Protein AF-A0A4Z1CSH9-F1 (afdb_monomer_lite)

Radius of gyration: 31.84 Å; chains: 1; bounding box: 85×78×60 Å

pLDDT: mean 75.73, std 23.56, range [31.75, 98.69]

Foldseek 3Di:
DDDDDDDDDPDPDDDDDDDDDDDDPPPPDDDPDDDDPDDDDPVVVVVVVVVVVPPDPPPPDDDPPDPPQDVVNVVVPPPPDPPPVCPPPDFPQDPLRAGADDDPPCLVPPDPVCVLLNLQLVLLVLLQLLVQCLVVLADDSCSNRPDSVVSVVVSVVVCVVPNPVCSVVSSVVSNVSSVVRVVVSVVSNVVNSVD

Secondary structure (DSSP, 8-state):
----------------------------PPPPP-PPP-PPPHHHHHHHHHHHTT--S----S---PPP--HHHHHHT--SPP-TT-PPSS--B-TTSPBPPPPPHHHHT--GGGHHHHHHHHHHHHHHHHHHHHHHT---HHHHS--SHHHHHHHHHHHHHH-STTHHHHHHHHHHHHHHHHHHHHHHHHHHHT-

Organism: NCBI:txid2560053

Sequence (195 aa):
MFDRNSALAGAATVILGTIIGGAGVLYYAGSPSRAEPSSLTQTERDSMLAATDGMSETQMAENQMEPPVSQADRNFLDFTTPDLAEAAPGQNLTRHGCVKPEEPTWATNAPPEDAQQVLLLKALYDNSRYENIVQTSSCPCEVEYPSWDEADASYQALVASRGLDEIPVMRDEVSRLVRRNLKASIDICKVWRGR

Structure (mmCIF, N/CA/C/O backbone):
data_AF-A0A4Z1CSH9-F1
#
_entry.id   AF-A0A4Z1CSH9-F1
#
loop_
_atom_site.group_PDB
_atom_site.id
_atom_site.type_symbol
_atom_site.label_atom_id
_atom_site.label_alt_id
_atom_site.label_comp_id
_atom_site.label_asym_id
_atom_site.label_entity_id
_atom_site.label_seq_id
_atom_site.pdbx_PDB_ins_code
_atom_site.Cartn_x
_atom_site.Cartn_y
_atom_site.Cartn_z
_atom_site.occupancy
_atom_site.B_iso_or_equiv
_atom_site.auth_seq_id
_atom_site.auth_comp_id
_atom_site.auth_asym_id
_atom_site.auth_atom_id
_atom_site.pdbx_PDB_model_num
ATOM 1 N N . MET A 1 1 ? -37.015 -27.584 -15.998 1.00 39.88 1 MET A N 1
ATOM 2 C CA . MET A 1 1 ? -36.332 -28.885 -16.141 1.00 39.88 1 MET A CA 1
ATOM 3 C C . MET A 1 1 ? -34.849 -28.604 -15.949 1.00 39.88 1 MET A C 1
ATOM 5 O O . MET A 1 1 ? -34.227 -28.095 -16.866 1.00 39.88 1 MET A O 1
ATOM 9 N N . PHE A 1 2 ? -34.341 -28.763 -14.725 1.00 36.06 2 PHE A N 1
ATOM 10 C CA . PHE A 1 2 ? -32.937 -28.519 -14.373 1.00 36.06 2 PHE A CA 1
ATOM 11 C C . PHE A 1 2 ? -32.374 -29.825 -13.797 1.00 36.06 2 PHE A C 1
ATOM 13 O O . PHE A 1 2 ? -32.830 -30.274 -12.750 1.00 36.06 2 PHE A O 1
ATOM 20 N N . ASP A 1 3 ? -31.433 -30.429 -14.519 1.00 36.66 3 ASP A N 1
ATOM 21 C CA . ASP A 1 3 ? -30.590 -31.570 -14.122 1.00 36.66 3 ASP A CA 1
ATOM 22 C C . ASP A 1 3 ? -29.146 -31.032 -14.248 1.00 36.66 3 ASP A C 1
ATOM 24 O O . ASP A 1 3 ? -28.812 -30.458 -15.283 1.00 36.66 3 ASP A O 1
ATOM 28 N N . ARG A 1 4 ? -28.419 -30.781 -13.151 1.00 41.97 4 ARG A N 1
ATOM 29 C CA . ARG A 1 4 ? -27.556 -31.668 -12.340 1.00 41.97 4 ARG A CA 1
ATOM 30 C C . ARG A 1 4 ? -26.206 -31.981 -13.008 1.00 41.97 4 ARG A C 1
ATOM 32 O O . ARG A 1 4 ? -26.152 -32.423 -14.147 1.00 41.97 4 ARG A O 1
ATOM 39 N N . ASN A 1 5 ? -25.149 -31.832 -12.199 1.00 43.00 5 ASN A N 1
ATOM 40 C CA . ASN A 1 5 ? -23.734 -32.175 -12.419 1.00 43.00 5 ASN A CA 1
ATOM 41 C C . ASN A 1 5 ? -22.937 -31.109 -13.195 1.00 43.00 5 ASN A C 1
ATOM 43 O O . ASN A 1 5 ? -23.074 -30.946 -14.397 1.00 43.00 5 ASN A O 1
ATOM 47 N N . SER A 1 6 ? -22.018 -30.372 -12.572 1.00 46.78 6 SER A N 1
ATOM 48 C CA . SER A 1 6 ? -20.768 -30.963 -12.088 1.00 46.78 6 SER A CA 1
ATOM 49 C C . SER A 1 6 ? -20.121 -30.096 -11.008 1.00 46.78 6 SER A C 1
ATOM 51 O O . SER A 1 6 ? -19.795 -28.934 -11.232 1.00 46.78 6 SER A O 1
ATOM 53 N N . ALA A 1 7 ? -19.925 -30.701 -9.840 1.00 42.72 7 ALA A N 1
ATOM 54 C CA . ALA A 1 7 ? -19.056 -30.206 -8.791 1.00 42.72 7 ALA A CA 1
ATOM 55 C C . ALA A 1 7 ? -17.601 -30.544 -9.150 1.00 42.72 7 ALA A C 1
ATOM 57 O O . ALA A 1 7 ? -17.277 -31.707 -9.377 1.00 42.72 7 ALA A O 1
ATOM 58 N N . LEU A 1 8 ? -16.724 -29.543 -9.149 1.00 41.88 8 LEU A N 1
ATOM 59 C CA . LEU A 1 8 ? -15.288 -29.742 -8.977 1.00 41.88 8 LEU A CA 1
ATOM 60 C C . LEU A 1 8 ? -14.851 -28.895 -7.787 1.00 41.88 8 LEU A C 1
ATOM 62 O O . LEU A 1 8 ? -14.485 -27.730 -7.904 1.00 41.88 8 LEU A O 1
ATOM 66 N N . ALA A 1 9 ? -14.957 -29.515 -6.615 1.00 37.69 9 ALA A N 1
ATOM 67 C CA . ALA A 1 9 ? -14.307 -29.071 -5.399 1.00 37.69 9 ALA A CA 1
ATOM 68 C C . ALA A 1 9 ? -12.799 -29.325 -5.550 1.00 37.69 9 ALA A C 1
ATOM 70 O O . ALA A 1 9 ? -12.328 -30.452 -5.404 1.00 37.69 9 ALA A O 1
ATOM 71 N N . GLY A 1 10 ? -12.043 -28.281 -5.885 1.00 35.16 10 GLY A N 1
ATOM 72 C CA . GLY A 1 10 ? -10.589 -28.286 -5.778 1.00 35.16 10 GLY A CA 1
ATOM 73 C C . GLY A 1 10 ? -10.192 -28.155 -4.312 1.00 35.16 10 GLY A C 1
ATOM 74 O O . GLY A 1 10 ? -10.072 -27.048 -3.797 1.00 35.16 10 GLY A O 1
ATOM 75 N N . ALA A 1 11 ? -10.033 -29.282 -3.621 1.00 38.03 11 ALA A N 1
ATOM 76 C CA . ALA A 1 11 ? -9.479 -29.318 -2.275 1.00 38.03 11 ALA A CA 1
ATOM 77 C C . ALA A 1 11 ? -7.971 -29.010 -2.337 1.00 38.03 11 ALA A C 1
ATOM 79 O O . ALA A 1 11 ? -7.165 -29.869 -2.688 1.00 38.03 11 ALA A O 1
ATOM 80 N N . ALA A 1 12 ? -7.586 -27.774 -2.019 1.00 37.28 12 ALA A N 1
ATOM 81 C CA . ALA A 1 12 ? -6.195 -27.413 -1.772 1.00 37.28 12 ALA A CA 1
ATOM 82 C C . ALA A 1 12 ? -5.832 -27.803 -0.331 1.00 37.28 12 ALA A C 1
ATOM 84 O O . ALA A 1 12 ? -6.077 -27.062 0.620 1.00 37.28 12 ALA A O 1
ATOM 85 N N . THR A 1 13 ? -5.285 -29.003 -0.157 1.00 41.38 13 THR A N 1
ATOM 86 C CA . THR A 1 13 ? -4.803 -29.493 1.137 1.00 41.38 13 THR A CA 1
ATOM 87 C C . THR A 1 13 ? -3.468 -28.824 1.470 1.00 41.38 13 THR A C 1
ATOM 89 O O . THR A 1 13 ? -2.429 -29.191 0.924 1.00 41.38 13 THR A O 1
ATOM 92 N N . VAL A 1 14 ? -3.477 -27.838 2.369 1.00 42.69 14 VAL A N 1
ATOM 93 C CA . VAL A 1 14 ? -2.251 -27.272 2.952 1.00 42.69 14 VAL A CA 1
ATOM 94 C C . VAL A 1 14 ? -1.826 -28.158 4.122 1.00 42.69 14 VAL A C 1
ATOM 96 O O . VAL A 1 14 ? -2.490 -28.207 5.155 1.00 42.69 14 VAL A O 1
ATOM 99 N N . ILE A 1 15 ? -0.724 -28.889 3.955 1.00 46.09 15 ILE A N 1
ATOM 100 C CA . ILE A 1 15 ? -0.125 -29.712 5.012 1.00 46.09 15 ILE A CA 1
ATOM 101 C C . ILE A 1 15 ? 0.655 -28.787 5.956 1.00 46.09 15 ILE A C 1
ATOM 103 O O . ILE A 1 15 ? 1.735 -28.304 5.619 1.00 46.09 15 ILE A O 1
ATOM 107 N N . LEU A 1 16 ? 0.109 -28.546 7.149 1.00 40.31 16 LEU A N 1
ATOM 108 C CA . LEU A 1 16 ? 0.822 -27.925 8.267 1.00 40.31 16 LEU A CA 1
ATOM 109 C C . LEU A 1 16 ? 1.745 -28.968 8.910 1.00 40.31 16 LEU A C 1
ATOM 111 O O . LEU A 1 16 ? 1.309 -29.822 9.679 1.00 40.31 16 LEU A O 1
ATOM 115 N N . GLY A 1 17 ? 3.031 -28.904 8.572 1.00 37.03 17 GLY A N 1
ATOM 116 C CA . GLY A 1 17 ? 4.075 -29.670 9.243 1.00 37.03 17 GLY A CA 1
ATOM 117 C C . GLY A 1 17 ? 4.404 -29.065 10.607 1.00 37.03 17 GLY A C 1
ATOM 118 O O . GLY A 1 17 ? 5.050 -28.025 10.695 1.00 37.03 17 GLY A O 1
ATOM 119 N N . THR A 1 18 ? 3.976 -29.732 11.674 1.00 40.56 18 THR A N 1
ATOM 120 C CA . THR A 1 18 ? 4.448 -29.502 13.043 1.00 40.56 18 THR A CA 1
ATOM 121 C C . THR A 1 18 ? 5.881 -30.003 13.204 1.00 40.56 18 THR A C 1
ATOM 123 O O . THR A 1 18 ? 6.130 -31.200 13.062 1.00 40.56 18 THR A O 1
ATOM 126 N N . ILE A 1 19 ? 6.802 -29.118 13.589 1.00 46.72 19 ILE A N 1
ATOM 127 C CA . ILE A 1 19 ? 8.064 -29.503 14.230 1.00 46.72 19 ILE A CA 1
ATOM 128 C C . ILE A 1 19 ? 8.058 -28.913 15.638 1.00 46.72 19 ILE A C 1
ATOM 130 O O . ILE A 1 19 ? 8.167 -27.705 15.835 1.00 46.72 19 ILE A O 1
ATOM 134 N N . ILE A 1 20 ? 7.889 -29.804 16.613 1.00 41.34 20 ILE A N 1
ATOM 135 C CA . ILE A 1 20 ? 8.157 -29.569 18.029 1.00 41.34 20 ILE A CA 1
ATOM 136 C C . ILE A 1 20 ? 9.627 -29.912 18.255 1.00 41.34 20 ILE A C 1
ATOM 138 O O . ILE A 1 20 ? 10.053 -31.018 17.926 1.00 41.34 20 ILE A O 1
ATOM 142 N N . GLY A 1 21 ? 10.383 -29.007 18.870 1.00 31.75 21 GLY A N 1
ATOM 143 C CA . GLY A 1 21 ? 11.667 -29.368 19.459 1.00 31.75 21 GLY A CA 1
ATOM 144 C C . GLY A 1 21 ? 12.575 -28.179 19.724 1.00 31.75 21 GLY A C 1
ATOM 145 O O . GLY A 1 21 ? 13.042 -27.538 18.791 1.00 31.75 21 GLY A O 1
ATOM 146 N N . GLY A 1 22 ? 12.883 -27.953 21.001 1.00 34.25 22 GLY A N 1
ATOM 147 C CA . GLY A 1 22 ? 14.094 -27.238 21.399 1.00 34.25 22 GLY A CA 1
ATOM 148 C C . GLY A 1 22 ? 13.861 -25.987 22.229 1.00 34.25 22 GLY A C 1
ATOM 149 O O . GLY A 1 22 ? 14.008 -24.872 21.742 1.00 34.25 22 GLY A O 1
ATOM 150 N N . ALA A 1 23 ? 13.563 -26.183 23.513 1.00 40.84 23 ALA A N 1
ATOM 151 C CA . ALA A 1 23 ? 13.731 -25.160 24.530 1.00 40.84 23 ALA A CA 1
ATOM 152 C C . ALA A 1 23 ? 15.211 -24.747 24.606 1.00 40.84 23 ALA A C 1
ATOM 154 O O . ALA A 1 23 ? 16.069 -25.542 24.984 1.00 40.84 23 ALA A O 1
ATOM 155 N N . GLY A 1 24 ? 15.495 -23.498 24.250 1.00 35.00 24 GLY A N 1
ATOM 156 C CA . GLY A 1 24 ? 16.778 -22.843 24.465 1.00 35.00 24 GLY A CA 1
ATOM 157 C C . GLY A 1 24 ? 16.533 -21.501 25.133 1.00 35.00 24 GLY A C 1
ATOM 158 O O . GLY A 1 24 ? 16.444 -20.478 24.462 1.00 35.00 24 GLY A O 1
ATOM 159 N N . VAL A 1 25 ? 16.373 -21.515 26.458 1.00 39.19 25 VAL A N 1
ATOM 160 C CA . VAL A 1 25 ? 16.374 -20.305 27.287 1.00 39.19 25 VAL A CA 1
ATOM 161 C C . VAL A 1 25 ? 17.794 -19.744 27.251 1.00 39.19 25 VAL A C 1
ATOM 163 O O . VAL A 1 25 ? 18.666 -20.173 28.004 1.00 39.19 25 VAL A O 1
ATOM 166 N N . LEU A 1 26 ? 18.050 -18.817 26.331 1.00 40.72 26 LEU A N 1
ATOM 167 C CA . LEU A 1 26 ? 19.258 -18.006 26.364 1.00 40.72 26 LEU A CA 1
ATOM 168 C C . LEU A 1 26 ? 19.083 -16.967 27.472 1.00 40.72 26 LEU A C 1
ATOM 170 O O . LEU A 1 26 ? 18.366 -15.978 27.323 1.00 40.72 26 LEU A O 1
ATOM 174 N N . TYR A 1 27 ? 19.728 -17.234 28.605 1.00 37.91 27 TYR A N 1
ATOM 175 C CA . TYR A 1 27 ? 19.990 -16.245 29.638 1.00 37.91 27 TYR A CA 1
ATOM 176 C C . TYR A 1 27 ? 20.711 -15.052 28.998 1.00 37.91 27 TYR A C 1
ATOM 178 O O . TYR A 1 27 ? 21.860 -15.168 28.571 1.00 37.91 27 TYR A O 1
ATOM 186 N N . TYR A 1 28 ? 20.038 -13.903 28.932 1.00 38.19 28 TYR A N 1
ATOM 187 C CA . TYR A 1 28 ? 20.688 -12.624 28.670 1.00 38.19 28 TYR A CA 1
ATOM 188 C C . TYR A 1 28 ? 21.638 -12.332 29.837 1.00 38.19 28 TYR A C 1
ATOM 190 O O . TYR A 1 28 ? 21.214 -11.947 30.927 1.00 38.19 28 TYR A O 1
ATOM 198 N N . ALA A 1 29 ? 22.932 -12.557 29.614 1.00 42.25 29 ALA A N 1
ATOM 199 C CA . ALA A 1 29 ? 23.984 -12.034 30.467 1.00 42.25 29 ALA A CA 1
ATOM 200 C C . ALA A 1 29 ? 23.948 -10.499 30.403 1.00 42.25 29 ALA A C 1
ATOM 202 O O . ALA A 1 29 ? 23.849 -9.914 29.322 1.00 42.25 29 ALA A O 1
ATOM 203 N N . GLY A 1 30 ? 23.971 -9.870 31.579 1.00 33.88 30 GLY A N 1
ATOM 204 C CA . GLY A 1 30 ? 23.856 -8.429 31.759 1.00 33.88 30 GLY A CA 1
ATOM 205 C C . GLY A 1 30 ? 24.866 -7.634 30.935 1.00 33.88 30 GLY A C 1
ATOM 206 O O . GLY A 1 30 ? 26.042 -7.978 30.834 1.00 33.88 30 GLY A O 1
ATOM 207 N N . SER A 1 31 ? 24.377 -6.540 30.361 1.00 43.78 31 SER A N 1
ATOM 208 C CA . SER A 1 31 ? 25.176 -5.495 29.731 1.00 43.78 31 SER A CA 1
ATOM 209 C C . SER A 1 31 ? 26.202 -4.920 30.718 1.00 43.78 31 SER A C 1
ATOM 211 O O . SER A 1 31 ? 25.809 -4.571 31.837 1.00 43.78 31 SER A O 1
ATOM 213 N N . PRO A 1 32 ? 27.478 -4.748 30.331 1.00 41.12 32 PRO A N 1
ATOM 214 C CA . PRO A 1 32 ? 28.438 -4.028 31.152 1.00 41.12 32 PRO A CA 1
ATOM 215 C C . PRO A 1 32 ? 28.005 -2.564 31.281 1.00 41.12 32 PRO A C 1
ATOM 217 O O . PRO A 1 32 ? 27.743 -1.876 30.292 1.00 41.12 32 PRO A O 1
ATOM 220 N N . SER A 1 33 ? 27.904 -2.109 32.527 1.00 42.00 33 SER A N 1
ATOM 221 C CA . SER A 1 33 ? 27.669 -0.722 32.907 1.00 42.00 33 SER A CA 1
ATOM 222 C C . SER A 1 33 ? 28.653 0.202 32.193 1.00 42.00 33 SER A C 1
ATOM 224 O O . SER A 1 33 ? 29.868 0.020 32.265 1.00 42.00 33 SER A O 1
ATOM 226 N N . ARG A 1 34 ? 28.094 1.199 31.507 1.00 36.72 34 ARG A N 1
ATOM 227 C CA . ARG A 1 34 ? 28.796 2.333 30.912 1.00 36.72 34 ARG A CA 1
ATOM 228 C C . ARG A 1 34 ? 29.689 2.968 31.980 1.00 36.72 34 ARG A C 1
ATOM 230 O O . ARG A 1 34 ? 29.173 3.482 32.965 1.00 36.72 34 ARG A O 1
ATOM 237 N N . ALA A 1 35 ? 31.005 2.895 31.794 1.00 38.94 35 ALA A N 1
ATOM 238 C CA . ALA A 1 35 ? 31.946 3.653 32.605 1.00 38.94 35 ALA A CA 1
ATOM 239 C C . ALA A 1 35 ? 31.608 5.145 32.473 1.00 38.94 35 ALA A C 1
ATOM 241 O O . ALA A 1 35 ? 31.532 5.671 31.358 1.00 38.94 35 ALA A O 1
ATOM 242 N N . GLU A 1 36 ? 31.342 5.796 33.603 1.00 38.03 36 GLU A N 1
ATOM 243 C CA . GLU A 1 36 ? 31.208 7.246 33.673 1.00 38.03 36 GLU A CA 1
ATOM 244 C C . GLU A 1 36 ? 32.528 7.891 33.226 1.00 38.03 36 GLU A C 1
ATOM 246 O O . GLU A 1 36 ? 33.602 7.423 33.619 1.00 38.03 36 GLU A O 1
ATOM 251 N N . PRO A 1 37 ? 32.494 8.942 32.391 1.00 45.78 37 PRO A N 1
ATOM 252 C CA . PRO A 1 37 ? 33.696 9.693 32.080 1.00 45.78 37 PRO A CA 1
ATOM 253 C C . PRO A 1 37 ? 34.185 10.386 33.354 1.00 45.78 37 PRO A C 1
ATOM 255 O O . PRO A 1 37 ? 33.446 11.143 33.983 1.00 45.78 37 PRO A O 1
ATOM 258 N N . SER A 1 38 ? 35.435 10.109 33.727 1.00 54.72 38 SER A N 1
ATOM 259 C CA . SER A 1 38 ? 36.137 10.737 34.842 1.00 54.72 38 SER A CA 1
ATOM 260 C C . SER A 1 38 ? 35.943 12.254 34.813 1.00 54.72 38 SER A C 1
ATOM 262 O O . SER A 1 38 ? 36.292 12.916 33.836 1.00 54.72 38 SER A O 1
ATOM 264 N N . SER A 1 39 ? 35.380 12.813 35.883 1.00 61.16 39 SER A N 1
ATOM 265 C CA . SER A 1 39 ? 35.308 14.258 36.073 1.00 61.16 39 SER A CA 1
ATOM 266 C C . SER A 1 39 ? 36.723 14.843 36.110 1.00 61.16 39 SER A C 1
ATOM 268 O O . SER A 1 39 ? 37.545 14.372 36.898 1.00 61.16 39 S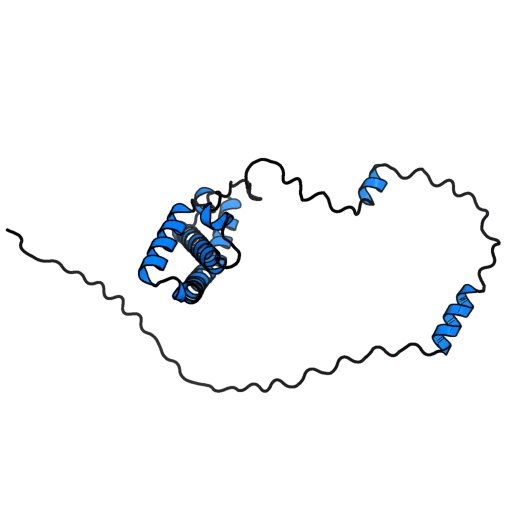ER A O 1
ATOM 270 N N . LEU A 1 40 ? 36.981 15.874 35.298 1.00 58.44 40 LEU A N 1
ATOM 271 C CA . LEU A 1 40 ? 38.212 16.672 35.335 1.00 58.44 40 LEU A CA 1
ATOM 272 C C . LEU A 1 40 ? 38.531 17.089 36.774 1.00 58.44 40 LEU A C 1
ATOM 274 O O . LEU A 1 40 ? 37.665 17.590 37.504 1.00 58.44 40 LEU A O 1
ATOM 278 N N . THR A 1 41 ? 39.781 16.883 37.173 1.00 65.00 41 THR A N 1
ATOM 279 C CA . THR A 1 41 ? 40.258 17.288 38.496 1.00 65.00 41 THR A CA 1
ATOM 280 C C . THR A 1 41 ? 40.280 18.816 38.593 1.00 65.00 41 THR A C 1
ATOM 282 O O . THR A 1 41 ? 40.433 19.514 37.590 1.00 65.00 41 THR A O 1
ATOM 285 N N . GLN A 1 42 ? 40.118 19.369 39.801 1.00 62.12 42 GLN A N 1
ATOM 286 C CA . GLN A 1 42 ? 40.152 20.824 40.018 1.00 62.12 42 GLN A CA 1
ATOM 287 C C . GLN A 1 42 ? 41.426 21.458 39.421 1.00 62.12 42 GLN A C 1
ATOM 289 O O . GLN A 1 42 ? 41.361 22.521 38.817 1.00 62.12 42 GLN A O 1
ATOM 294 N N . THR A 1 43 ? 42.544 20.735 39.469 1.00 66.12 43 THR A N 1
ATOM 295 C CA . THR A 1 43 ? 43.832 21.134 38.894 1.00 66.12 43 THR A CA 1
ATOM 296 C C . THR A 1 43 ? 43.808 21.290 37.367 1.00 66.12 43 THR A C 1
ATOM 298 O O . THR A 1 43 ? 44.454 22.190 36.832 1.00 66.12 43 THR A O 1
ATOM 301 N N . GLU A 1 44 ? 43.051 20.462 36.639 1.00 65.00 44 GLU A N 1
ATOM 302 C CA . GLU A 1 44 ? 42.891 20.618 35.184 1.00 65.00 44 GLU A CA 1
ATOM 303 C C . GLU A 1 44 ? 42.017 21.828 34.835 1.00 65.00 44 GLU A C 1
ATOM 305 O O . GLU A 1 44 ? 42.288 22.515 33.850 1.00 65.00 44 GLU A O 1
ATOM 310 N N . ARG A 1 45 ? 41.009 22.139 35.664 1.00 63.59 45 ARG A N 1
ATOM 311 C CA . ARG A 1 45 ? 40.215 23.370 35.506 1.00 63.59 45 ARG A CA 1
ATOM 312 C C . ARG A 1 45 ? 41.064 24.619 35.728 1.00 63.59 45 ARG A C 1
ATOM 314 O O . ARG A 1 45 ? 41.003 25.544 34.921 1.00 63.59 45 ARG A O 1
ATOM 321 N N . ASP A 1 46 ? 41.895 24.614 36.764 1.00 65.06 46 ASP A N 1
ATOM 322 C CA . ASP A 1 46 ? 42.743 25.759 37.103 1.00 65.06 46 ASP A CA 1
ATOM 323 C C . ASP A 1 46 ? 43.845 25.982 36.044 1.00 65.06 46 ASP A C 1
ATOM 325 O O . ASP A 1 46 ? 44.203 27.119 35.741 1.00 65.06 46 ASP A O 1
ATOM 329 N N . SER A 1 47 ? 44.311 24.911 35.390 1.00 64.75 47 SER A N 1
ATOM 330 C CA . SER A 1 47 ? 45.274 24.986 34.279 1.00 64.75 47 SER A CA 1
ATOM 331 C C . SER A 1 47 ? 44.684 25.625 33.015 1.00 64.75 47 SER A C 1
ATOM 333 O O . SER A 1 47 ? 45.374 26.370 32.321 1.00 64.75 47 SER A O 1
ATOM 335 N N . MET A 1 48 ? 43.406 25.370 32.712 1.00 59.88 48 MET A N 1
ATOM 336 C CA . MET A 1 48 ? 42.732 25.997 31.567 1.00 59.88 48 MET A CA 1
ATOM 337 C C . MET A 1 48 ? 42.451 27.485 31.801 1.00 59.88 48 MET A C 1
ATOM 339 O O . MET A 1 48 ? 42.575 28.276 30.870 1.00 59.88 48 MET A O 1
ATOM 343 N N . LEU A 1 49 ? 42.144 27.883 33.039 1.00 59.53 49 LEU A N 1
ATOM 344 C CA . LEU A 1 49 ? 41.965 29.294 33.401 1.00 59.53 49 LEU A CA 1
ATOM 345 C C . LEU A 1 49 ? 43.293 30.071 33.385 1.00 59.53 49 LEU A C 1
ATOM 347 O O . LEU A 1 49 ? 43.322 31.229 32.973 1.00 59.53 49 LEU A O 1
ATOM 351 N N . ALA A 1 50 ? 44.411 29.427 33.736 1.00 58.44 50 ALA A N 1
ATOM 352 C CA . ALA A 1 50 ? 45.741 30.030 33.620 1.00 58.44 50 ALA A CA 1
ATOM 353 C C . ALA A 1 50 ? 46.188 30.239 32.157 1.00 58.44 50 ALA A C 1
ATOM 355 O O . ALA A 1 50 ? 46.988 31.130 31.881 1.00 58.44 50 ALA A O 1
ATOM 356 N N . ALA A 1 51 ? 45.662 29.454 31.208 1.00 56.91 51 ALA A N 1
ATOM 357 C CA . ALA A 1 51 ? 45.971 29.611 29.786 1.00 56.91 51 ALA A CA 1
ATOM 358 C C . ALA A 1 51 ? 45.259 30.815 29.140 1.00 56.91 51 ALA A C 1
ATOM 360 O O . ALA A 1 51 ? 45.733 31.329 28.128 1.00 56.91 51 ALA A O 1
ATOM 361 N N . THR A 1 52 ? 44.154 31.293 29.721 1.00 56.41 52 THR A N 1
ATOM 362 C CA . THR A 1 52 ? 43.399 32.442 29.192 1.00 56.41 52 THR A CA 1
ATOM 363 C C . THR A 1 52 ? 43.879 33.794 29.719 1.00 56.41 52 THR A C 1
ATOM 365 O O . THR A 1 52 ? 43.588 34.812 29.102 1.00 56.41 52 THR A O 1
ATOM 368 N N . ASP A 1 53 ? 44.651 33.819 30.810 1.00 50.56 53 ASP A N 1
ATOM 369 C CA . ASP A 1 53 ? 45.077 35.060 31.485 1.00 50.56 53 ASP A CA 1
ATOM 370 C C . ASP A 1 53 ? 46.425 35.616 30.964 1.00 50.56 53 ASP A C 1
ATOM 372 O O . ASP A 1 53 ? 46.962 36.597 31.473 1.00 50.56 53 ASP A O 1
ATOM 376 N N . GLY A 1 54 ? 46.996 34.985 29.929 1.00 52.22 54 GLY A N 1
ATOM 377 C CA . GLY A 1 54 ? 48.269 35.374 29.305 1.00 52.22 54 GLY A CA 1
ATOM 378 C C . GLY A 1 54 ? 48.154 36.044 27.931 1.00 52.22 54 GLY A C 1
ATOM 379 O O . GLY A 1 54 ? 49.176 36.408 27.347 1.00 52.22 54 GLY A O 1
ATOM 380 N N . MET A 1 55 ? 46.946 36.211 27.385 1.00 48.38 55 MET A N 1
ATOM 381 C CA . MET A 1 55 ? 46.745 36.850 26.078 1.00 48.38 55 MET A CA 1
ATOM 382 C C . MET A 1 55 ? 46.550 38.360 26.254 1.00 48.38 55 MET A C 1
ATOM 384 O O . MET A 1 55 ? 45.438 38.873 26.230 1.00 48.38 55 MET A O 1
ATOM 388 N N . SER A 1 56 ? 47.661 39.067 26.465 1.00 46.50 56 SER A N 1
ATOM 389 C CA . SER A 1 56 ? 47.695 40.532 26.514 1.00 46.50 56 SER A CA 1
ATOM 390 C C . SER A 1 56 ? 47.303 41.156 25.161 1.00 46.50 56 SER A C 1
ATOM 392 O O . SER A 1 56 ? 47.722 40.687 24.101 1.00 46.50 56 SER A O 1
ATOM 394 N N . GLU A 1 57 ? 46.518 42.234 25.235 1.00 50.91 57 GLU A N 1
ATOM 395 C CA . GLU A 1 57 ? 45.804 43.013 24.201 1.00 50.91 57 GLU A CA 1
ATOM 396 C C . GLU A 1 57 ? 46.645 43.651 23.068 1.00 50.91 57 GLU A C 1
ATOM 398 O O . GLU A 1 57 ? 46.161 44.522 22.347 1.00 50.91 57 GLU A O 1
ATOM 403 N N . THR A 1 58 ? 47.895 43.244 22.843 1.00 48.38 58 THR A N 1
ATOM 404 C CA . THR A 1 58 ? 48.827 44.013 21.990 1.00 48.38 58 THR A CA 1
ATOM 405 C C . THR A 1 58 ? 49.090 43.432 20.596 1.00 48.38 58 THR A C 1
ATOM 407 O O . THR A 1 58 ? 50.085 43.780 19.965 1.00 48.38 58 THR A O 1
ATOM 410 N N . GLN A 1 59 ? 48.198 42.594 20.062 1.00 51.19 59 GLN A N 1
ATOM 411 C CA . GLN A 1 59 ? 48.205 42.215 18.636 1.00 51.19 59 GLN A CA 1
ATOM 412 C C . GLN A 1 59 ? 46.817 42.365 17.999 1.00 51.19 59 GLN A C 1
ATOM 414 O O . GLN A 1 59 ? 46.325 41.494 17.296 1.00 51.19 59 GLN A O 1
ATOM 419 N N . MET A 1 60 ? 46.179 43.508 18.241 1.00 49.22 60 MET A N 1
ATOM 420 C CA . MET A 1 60 ? 45.037 43.996 17.461 1.00 49.22 60 MET A CA 1
ATOM 421 C C . MET A 1 60 ? 45.510 45.161 16.584 1.00 49.22 60 MET A C 1
ATOM 423 O O . MET A 1 60 ? 45.088 46.297 16.769 1.00 49.22 60 MET A O 1
ATOM 427 N N . ALA A 1 61 ? 46.469 44.915 15.689 1.00 50.44 61 ALA A N 1
ATOM 428 C CA . ALA A 1 61 ? 46.921 45.924 14.731 1.00 50.44 61 ALA A CA 1
ATOM 429 C C . ALA A 1 61 ? 47.649 45.299 13.531 1.00 50.44 61 ALA A C 1
ATOM 431 O O . ALA A 1 61 ? 48.813 45.595 13.292 1.00 50.44 61 ALA A O 1
ATOM 432 N N . GLU A 1 62 ? 46.961 44.469 12.743 1.00 40.69 62 GLU A N 1
ATOM 433 C CA . GLU A 1 62 ? 47.367 44.259 11.350 1.00 40.69 62 GLU A CA 1
ATOM 434 C C . GLU A 1 62 ? 46.132 44.083 10.451 1.00 40.69 62 GLU A C 1
ATOM 436 O O . GLU A 1 62 ? 45.462 43.057 10.463 1.00 40.69 62 GLU A O 1
ATOM 441 N N . ASN A 1 63 ? 45.796 45.168 9.744 1.00 52.94 63 ASN A N 1
ATOM 442 C CA . ASN A 1 63 ? 44.957 45.275 8.544 1.00 52.94 63 ASN A CA 1
ATOM 443 C C . ASN A 1 63 ? 44.135 44.034 8.134 1.00 52.94 63 ASN A C 1
ATOM 445 O O . ASN A 1 63 ? 44.519 43.298 7.226 1.00 52.94 63 ASN A O 1
ATOM 449 N N . GLN A 1 64 ? 42.930 43.888 8.685 1.00 50.56 64 GLN A N 1
ATOM 450 C CA . GLN A 1 64 ? 41.885 43.064 8.077 1.00 50.56 64 GLN A CA 1
ATOM 451 C C . GLN A 1 64 ? 40.969 43.947 7.226 1.00 50.56 64 GLN A C 1
ATOM 453 O O . GLN A 1 64 ? 39.960 44.465 7.692 1.00 50.56 64 GLN A O 1
ATOM 458 N N . MET A 1 65 ? 41.323 44.116 5.953 1.00 47.66 65 MET A N 1
ATOM 459 C CA . MET A 1 65 ? 40.321 44.371 4.919 1.00 47.66 65 MET A CA 1
ATOM 460 C C . MET A 1 65 ? 39.965 43.000 4.342 1.00 47.66 65 MET A C 1
ATOM 462 O O . MET A 1 65 ? 40.532 42.579 3.335 1.00 47.66 65 MET A O 1
ATOM 466 N N . GLU A 1 66 ? 39.100 42.252 5.031 1.00 58.09 66 GLU A N 1
ATOM 467 C CA . GLU A 1 66 ? 38.530 41.042 4.438 1.00 58.09 66 GLU A CA 1
ATOM 468 C C . GLU A 1 66 ? 37.766 41.442 3.163 1.00 58.09 66 GLU A C 1
ATOM 470 O O . GLU A 1 66 ? 37.017 42.428 3.179 1.00 58.09 66 GLU A O 1
ATOM 475 N N . PRO A 1 67 ? 37.955 40.738 2.032 1.00 63.72 67 PRO A N 1
ATOM 476 C CA . PRO A 1 67 ? 37.129 40.977 0.859 1.00 63.72 67 PRO A CA 1
ATOM 477 C C . PRO A 1 67 ? 35.659 40.730 1.235 1.00 63.72 67 PRO A C 1
ATOM 479 O O . PRO A 1 67 ? 35.372 39.806 2.000 1.00 63.72 67 PRO A O 1
ATOM 482 N N . PRO A 1 68 ? 34.703 41.528 0.723 1.00 67.19 68 PRO A N 1
ATOM 483 C CA . PRO A 1 68 ? 33.298 41.304 1.026 1.00 67.19 68 PRO A CA 1
ATOM 484 C C . PRO A 1 68 ? 32.915 39.891 0.582 1.00 67.19 68 PRO A C 1
ATOM 486 O O . PRO A 1 68 ? 33.065 39.551 -0.592 1.00 67.19 68 PRO A O 1
ATOM 489 N N . VAL A 1 69 ? 32.421 39.087 1.527 1.00 68.88 69 VAL A N 1
ATOM 490 C CA . VAL A 1 69 ? 31.957 37.710 1.298 1.00 68.88 69 VAL A CA 1
ATOM 491 C C . VAL A 1 69 ? 31.089 37.672 0.039 1.00 68.88 69 VAL A C 1
ATOM 493 O O . VAL A 1 69 ? 30.128 38.448 -0.084 1.00 68.88 69 VAL A O 1
ATOM 496 N N . SER A 1 70 ? 31.439 36.814 -0.919 1.00 77.44 70 SER A N 1
ATOM 497 C CA . SER A 1 70 ? 30.722 36.745 -2.190 1.00 77.44 70 SER A CA 1
ATOM 498 C C . SER A 1 70 ? 29.292 36.245 -1.968 1.00 77.44 70 SER A C 1
ATOM 500 O O . SER A 1 70 ? 28.999 35.569 -0.982 1.00 77.44 70 SER A O 1
ATOM 502 N N . GLN A 1 71 ? 28.364 36.559 -2.873 1.00 75.00 71 GLN A N 1
ATOM 503 C CA . GLN A 1 71 ? 26.998 36.029 -2.768 1.00 75.00 71 GLN A CA 1
ATOM 504 C C . GLN A 1 71 ? 26.981 34.489 -2.795 1.00 75.00 71 GLN A C 1
ATOM 506 O O . GLN A 1 71 ? 26.147 33.874 -2.140 1.00 75.00 71 GLN A O 1
ATOM 511 N N . ALA A 1 72 ? 27.924 33.866 -3.508 1.00 73.06 72 ALA A N 1
ATOM 512 C CA . ALA A 1 72 ? 28.065 32.415 -3.548 1.00 73.06 72 ALA A CA 1
ATOM 513 C C . ALA A 1 72 ? 28.468 31.841 -2.180 1.00 73.06 72 ALA A C 1
ATOM 515 O O . ALA A 1 72 ? 27.883 30.854 -1.744 1.00 73.06 72 ALA A O 1
ATOM 516 N N . ASP A 1 73 ? 29.388 32.499 -1.472 1.00 77.81 73 ASP A N 1
ATOM 517 C CA . ASP A 1 73 ? 29.795 32.086 -0.124 1.00 77.81 73 ASP A CA 1
ATOM 518 C C . ASP A 1 73 ? 28.670 32.300 0.897 1.00 77.81 73 ASP A C 1
ATOM 520 O O . ASP A 1 73 ? 28.476 31.476 1.786 1.00 77.81 73 ASP A O 1
ATOM 524 N N . ARG A 1 74 ? 27.869 33.365 0.740 1.00 76.62 74 ARG A N 1
ATOM 525 C CA . ARG A 1 74 ? 26.666 33.587 1.564 1.00 76.62 74 ARG A CA 1
ATOM 526 C C . ARG A 1 74 ? 25.635 32.481 1.369 1.00 76.62 74 ARG A C 1
ATOM 528 O O . ARG A 1 74 ? 25.067 32.023 2.348 1.00 76.62 74 ARG A O 1
ATOM 535 N N . ASN A 1 75 ? 25.431 32.038 0.129 1.00 78.56 75 ASN A N 1
ATOM 536 C CA . ASN A 1 75 ? 24.519 30.938 -0.180 1.00 78.56 75 ASN A CA 1
ATOM 537 C C . ASN A 1 75 ? 25.069 29.579 0.297 1.00 78.56 75 ASN A C 1
ATOM 539 O O . ASN A 1 75 ? 24.297 28.711 0.677 1.00 78.56 75 ASN A O 1
ATOM 543 N N . PHE A 1 76 ? 26.391 29.374 0.287 1.00 77.25 76 PHE A N 1
ATOM 544 C CA . PHE A 1 76 ? 27.016 28.165 0.840 1.00 77.25 76 PHE A CA 1
ATOM 545 C C . PHE A 1 76 ? 26.897 28.094 2.372 1.00 77.25 76 PHE A C 1
ATOM 547 O O . PHE A 1 76 ? 26.757 27.010 2.932 1.00 77.25 76 PHE A O 1
ATOM 554 N N . LEU A 1 77 ? 26.933 29.249 3.042 1.00 83.00 77 LEU A N 1
ATOM 555 C CA . LEU A 1 77 ? 26.746 29.387 4.490 1.00 83.00 77 LEU A CA 1
ATOM 556 C C . LEU A 1 77 ? 25.274 29.544 4.900 1.00 83.00 77 LEU A C 1
ATOM 558 O O . LEU A 1 77 ? 24.985 29.831 6.065 1.00 83.00 77 LEU A O 1
ATOM 562 N N . ASP A 1 78 ? 24.344 29.351 3.966 1.00 76.94 78 ASP A N 1
ATOM 563 C CA . ASP A 1 78 ? 22.919 29.367 4.251 1.00 76.94 78 ASP A CA 1
ATOM 564 C C . ASP A 1 78 ? 22.482 28.010 4.820 1.00 76.94 78 ASP A C 1
ATOM 566 O O . ASP A 1 78 ? 22.110 27.078 4.109 1.00 76.94 78 ASP A O 1
ATOM 570 N N . PHE A 1 79 ? 22.583 27.895 6.145 1.00 79.12 79 PHE A N 1
ATOM 571 C CA . PHE A 1 79 ? 22.081 26.753 6.911 1.00 79.12 79 PHE A CA 1
ATOM 572 C C . PHE A 1 79 ? 20.581 26.854 7.204 1.00 79.12 79 PHE A C 1
ATOM 574 O O . PHE A 1 79 ? 20.068 26.057 7.996 1.00 79.12 79 PHE A O 1
ATOM 581 N N . THR A 1 80 ? 19.866 27.832 6.632 1.00 80.38 80 THR A N 1
ATOM 582 C CA . THR A 1 80 ? 18.411 27.825 6.744 1.00 80.38 80 THR A CA 1
ATOM 583 C C . THR A 1 80 ? 17.886 26.599 6.009 1.00 80.38 80 THR A C 1
ATOM 585 O O . THR A 1 80 ? 18.231 26.322 4.860 1.00 80.38 80 THR A O 1
ATOM 588 N N . THR A 1 81 ? 17.100 25.788 6.716 1.00 75.00 81 THR A N 1
ATOM 589 C CA . THR A 1 81 ? 16.399 24.678 6.081 1.00 75.00 81 THR A CA 1
ATOM 590 C C . THR A 1 81 ? 15.543 25.285 4.972 1.00 75.00 81 THR A C 1
ATOM 592 O O . THR A 1 81 ? 14.761 26.188 5.287 1.00 75.00 81 THR A O 1
ATOM 595 N N . PRO A 1 82 ? 15.673 24.838 3.707 1.00 69.56 82 PRO A N 1
ATOM 596 C CA . PRO A 1 82 ? 14.799 25.319 2.648 1.00 69.56 82 PRO A CA 1
ATOM 597 C C . PRO A 1 82 ? 13.353 25.146 3.101 1.00 69.56 82 PRO A C 1
ATOM 599 O O . PRO A 1 82 ? 13.040 24.166 3.784 1.00 69.56 82 PRO A O 1
ATOM 602 N N . ASP A 1 83 ? 12.493 26.103 2.762 1.00 64.38 83 ASP A N 1
ATOM 603 C CA . ASP A 1 83 ? 11.090 26.033 3.143 1.00 64.38 83 ASP A CA 1
ATOM 604 C C . ASP A 1 83 ? 10.438 24.813 2.477 1.00 64.38 83 ASP A C 1
ATOM 606 O O . ASP A 1 83 ? 10.053 24.828 1.310 1.00 64.38 83 ASP A O 1
ATOM 610 N N . LEU A 1 84 ? 10.356 23.715 3.232 1.00 61.69 84 LEU A N 1
ATOM 611 C CA . LEU A 1 84 ? 9.734 22.470 2.792 1.00 61.69 84 LEU A CA 1
ATOM 612 C C . LEU A 1 84 ? 8.209 22.616 2.669 1.00 61.69 84 LEU A C 1
ATOM 614 O O . LEU A 1 84 ? 7.562 21.692 2.175 1.00 61.69 84 LEU A O 1
ATOM 618 N N . ALA A 1 85 ? 7.628 23.728 3.144 1.00 59.78 85 ALA A N 1
ATOM 619 C CA . ALA A 1 85 ? 6.198 23.990 3.043 1.00 59.78 85 ALA A CA 1
ATOM 620 C C . ALA A 1 85 ? 5.775 24.391 1.622 1.00 59.78 85 ALA A C 1
ATOM 622 O O . ALA A 1 85 ? 4.630 24.136 1.245 1.00 59.78 85 ALA A O 1
ATOM 623 N N . GLU A 1 86 ? 6.683 24.926 0.799 1.00 56.59 86 GLU A N 1
ATOM 624 C CA . GLU A 1 86 ? 6.448 25.103 -0.637 1.00 56.59 86 GLU A CA 1
ATOM 625 C C . GLU A 1 86 ? 6.692 23.782 -1.381 1.00 56.59 86 GLU A C 1
ATOM 627 O O . GLU A 1 86 ? 7.605 23.623 -2.193 1.00 56.59 86 GLU A O 1
ATOM 632 N N . ALA A 1 87 ? 5.831 22.796 -1.124 1.00 57.41 87 ALA A N 1
ATOM 633 C CA . ALA A 1 87 ? 5.654 21.709 -2.074 1.00 57.41 87 ALA A CA 1
ATOM 634 C C . ALA A 1 87 ? 5.173 22.329 -3.395 1.00 57.41 87 ALA A C 1
ATOM 636 O O . ALA A 1 87 ? 4.103 22.939 -3.442 1.00 57.41 87 ALA A O 1
ATOM 637 N N . ALA A 1 88 ? 5.973 22.206 -4.459 1.00 54.97 88 ALA A N 1
ATOM 638 C CA . ALA A 1 88 ? 5.607 22.710 -5.776 1.00 54.97 88 ALA A CA 1
ATOM 639 C C . ALA A 1 88 ? 4.185 22.228 -6.137 1.00 54.97 88 ALA A C 1
ATOM 641 O O . ALA A 1 88 ? 3.919 21.022 -6.084 1.00 54.97 88 ALA A O 1
ATOM 642 N N . PRO A 1 89 ? 3.248 23.134 -6.470 1.00 50.06 89 PRO A N 1
ATOM 643 C CA . PRO A 1 89 ? 1.888 22.739 -6.784 1.00 50.06 89 PRO A CA 1
ATOM 644 C C . PRO A 1 89 ? 1.882 21.958 -8.098 1.00 50.06 89 PRO A C 1
ATOM 646 O O . PRO A 1 89 ? 2.202 22.498 -9.155 1.00 50.06 89 PRO A O 1
ATOM 649 N N . GLY A 1 90 ? 1.489 20.686 -8.034 1.00 56.97 90 GLY A N 1
ATOM 650 C CA . GLY A 1 90 ? 1.250 19.879 -9.225 1.00 56.97 90 GLY A CA 1
ATOM 651 C C . GLY A 1 90 ? 1.780 18.459 -9.115 1.00 56.97 90 GLY A C 1
ATOM 652 O O . GLY A 1 90 ? 2.943 18.210 -9.402 1.00 56.97 90 GLY A O 1
ATOM 653 N N . GLN A 1 91 ? 0.853 17.542 -8.819 1.00 59.22 91 GLN A N 1
ATOM 654 C CA . GLN A 1 91 ? 0.969 16.084 -8.924 1.00 59.22 91 GLN A CA 1
ATOM 655 C C . GLN A 1 91 ? 1.986 15.448 -7.960 1.00 59.22 91 GLN A C 1
ATOM 657 O O . GLN A 1 91 ? 3.135 15.862 -7.856 1.00 59.22 91 GLN A O 1
ATOM 662 N N . ASN A 1 92 ? 1.567 14.384 -7.265 1.00 74.00 92 ASN A N 1
ATOM 663 C CA . ASN A 1 92 ? 2.461 13.525 -6.482 1.00 74.00 92 ASN A CA 1
ATOM 664 C C . ASN A 1 92 ? 3.374 12.729 -7.433 1.00 74.00 92 ASN A C 1
ATOM 666 O O . ASN A 1 92 ? 3.211 11.521 -7.613 1.00 74.00 92 ASN A O 1
ATOM 670 N N . LEU A 1 93 ? 4.293 13.427 -8.098 1.00 83.62 93 LEU A N 1
ATOM 671 C CA . LEU A 1 93 ? 5.255 12.860 -9.025 1.00 83.62 93 LEU A CA 1
ATOM 672 C C . LEU A 1 93 ? 6.340 12.145 -8.238 1.00 83.62 93 LEU A C 1
ATOM 674 O O . LEU A 1 93 ? 6.956 12.675 -7.313 1.00 83.62 93 LEU A O 1
ATOM 678 N N . THR A 1 94 ? 6.578 10.903 -8.616 1.00 86.44 94 THR A N 1
ATOM 679 C CA . THR A 1 94 ? 7.620 10.090 -8.015 1.00 86.44 94 THR A CA 1
ATOM 680 C C . THR A 1 94 ? 8.958 10.477 -8.627 1.00 86.44 94 THR A C 1
ATOM 682 O O . THR A 1 94 ? 9.032 11.046 -9.718 1.00 86.44 94 THR A O 1
ATOM 685 N N . ARG A 1 95 ? 10.057 10.091 -7.970 1.00 83.19 95 ARG A N 1
ATOM 686 C CA . ARG A 1 95 ? 11.419 10.260 -8.507 1.00 83.19 95 ARG A CA 1
ATOM 687 C C . ARG A 1 95 ? 11.576 9.736 -9.946 1.00 83.19 95 ARG A C 1
ATOM 689 O O . ARG A 1 95 ? 12.473 10.173 -10.659 1.00 83.19 95 ARG A O 1
ATOM 696 N N . HIS A 1 96 ? 10.746 8.777 -10.349 1.00 84.25 96 HIS A N 1
ATOM 697 C CA . HIS A 1 96 ? 10.794 8.125 -11.655 1.00 84.25 96 HIS A CA 1
ATOM 698 C C . HIS A 1 96 ? 9.759 8.669 -12.653 1.00 84.25 96 HIS A C 1
ATOM 700 O O . HIS A 1 96 ? 9.579 8.074 -13.708 1.00 84.25 96 HIS A O 1
ATOM 706 N N . GLY A 1 97 ? 9.099 9.789 -12.341 1.00 87.19 97 GLY A N 1
ATOM 707 C CA . GLY A 1 97 ? 8.150 10.452 -13.239 1.00 87.19 97 GLY A CA 1
ATOM 708 C C . GLY A 1 97 ? 6.755 9.826 -13.274 1.00 87.19 97 GLY A C 1
ATOM 709 O O . GLY A 1 97 ? 5.934 10.245 -14.081 1.00 87.19 97 GLY A O 1
ATOM 710 N N . CYS A 1 98 ? 6.464 8.850 -12.408 1.00 91.06 98 CYS A N 1
ATOM 711 C CA . CYS A 1 98 ? 5.111 8.313 -12.281 1.00 91.06 98 CYS A CA 1
ATOM 712 C C . CYS A 1 98 ? 4.256 9.214 -11.392 1.00 91.06 98 CYS A C 1
ATOM 714 O O . CYS A 1 98 ? 4.740 9.742 -10.392 1.00 91.06 98 CYS A O 1
ATOM 716 N N . VAL A 1 99 ? 2.973 9.336 -11.715 1.00 91.38 99 VAL A N 1
ATOM 717 C CA . VAL A 1 99 ? 1.997 10.043 -10.882 1.00 91.38 99 VAL A CA 1
ATOM 718 C C . VAL A 1 99 ? 1.430 9.063 -9.858 1.00 91.38 99 VAL A C 1
ATOM 720 O O . VAL A 1 99 ? 0.877 8.033 -10.237 1.00 91.38 99 VAL A O 1
ATOM 723 N N . LYS A 1 100 ? 1.563 9.363 -8.562 1.00 92.19 100 LYS A N 1
ATOM 724 C CA . LYS A 1 100 ? 0.893 8.589 -7.510 1.00 92.19 100 LYS A CA 1
ATOM 725 C C . LYS A 1 100 ? -0.593 8.984 -7.470 1.00 92.19 100 LYS A C 1
ATOM 727 O O . LYS A 1 100 ? -0.875 10.180 -7.355 1.00 92.19 100 LYS A O 1
ATOM 732 N N . PRO A 1 101 ? -1.527 8.020 -7.513 1.00 94.38 101 PRO A N 1
ATOM 733 C CA . PRO A 1 101 ? -2.944 8.310 -7.369 1.00 94.38 101 PRO A CA 1
ATOM 734 C C . PRO A 1 101 ? -3.251 8.833 -5.967 1.00 94.38 101 PRO A C 1
ATOM 736 O O . PRO A 1 101 ? -2.607 8.450 -4.980 1.00 94.38 101 PRO A O 1
ATOM 739 N N . GLU A 1 102 ? -4.239 9.718 -5.893 1.00 93.81 102 GLU A N 1
ATOM 740 C CA . GLU A 1 102 ? -4.721 10.271 -4.631 1.00 93.81 102 GLU A CA 1
ATOM 741 C C . GLU A 1 102 ? -5.333 9.166 -3.770 1.00 93.81 102 GLU A C 1
ATOM 743 O O . GLU A 1 102 ? -6.048 8.298 -4.268 1.00 93.81 102 GLU A O 1
ATOM 748 N N . GLU A 1 103 ? -5.005 9.178 -2.477 1.00 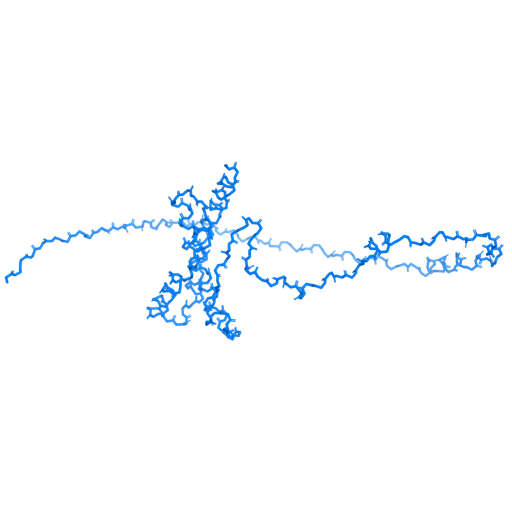94.31 103 GLU A N 1
ATOM 749 C CA . GLU A 1 103 ? -5.579 8.225 -1.526 1.00 94.31 103 GLU A CA 1
ATOM 750 C C . GLU A 1 103 ? -7.088 8.497 -1.371 1.00 94.31 103 GLU A C 1
ATOM 752 O O . GLU A 1 103 ? -7.527 9.637 -1.559 1.00 94.31 103 GLU A O 1
ATOM 757 N N . PRO A 1 104 ? -7.903 7.487 -1.015 1.00 96.62 104 PRO A N 1
ATOM 758 C CA . PRO A 1 104 ? -9.329 7.689 -0.808 1.00 96.62 104 PRO A CA 1
ATOM 759 C C . PRO A 1 104 ? -9.582 8.784 0.227 1.00 96.62 104 PRO A C 1
ATOM 761 O O . PRO A 1 104 ? -8.944 8.826 1.281 1.00 96.62 104 PRO A O 1
ATOM 764 N N . THR A 1 105 ? -10.555 9.652 -0.046 1.00 96.31 105 THR A N 1
ATOM 765 C CA . THR A 1 105 ? -10.827 10.836 0.786 1.00 96.31 105 THR A CA 1
ATOM 766 C C . THR A 1 105 ? -11.152 10.482 2.234 1.00 96.31 105 THR A C 1
ATOM 768 O O . THR A 1 105 ? -10.785 11.227 3.141 1.00 96.31 105 THR A O 1
ATOM 771 N N . TRP A 1 106 ? -11.798 9.338 2.475 1.00 95.94 106 TRP A N 1
ATOM 772 C CA . TRP A 1 106 ? -12.072 8.850 3.826 1.00 95.94 106 TRP A CA 1
ATOM 773 C C . TRP A 1 106 ? -10.786 8.507 4.586 1.00 95.94 106 TRP A C 1
ATOM 775 O O . TRP A 1 106 ? -10.709 8.761 5.781 1.00 95.94 106 TRP A O 1
ATOM 785 N N . ALA A 1 107 ? -9.767 7.981 3.901 1.00 97.00 107 ALA A N 1
ATOM 786 C CA . ALA A 1 107 ? -8.497 7.598 4.506 1.00 97.00 107 ALA A CA 1
ATOM 787 C C . ALA A 1 107 ? -7.597 8.815 4.745 1.00 97.00 107 ALA A C 1
ATOM 789 O O . ALA A 1 107 ? -6.893 8.874 5.750 1.00 97.00 107 ALA A O 1
ATOM 790 N N . THR A 1 108 ? -7.638 9.808 3.850 1.00 96.06 108 THR A N 1
ATOM 791 C CA . THR A 1 108 ? -6.917 11.079 4.024 1.00 96.06 108 THR A CA 1
ATOM 792 C C . THR A 1 108 ? -7.488 11.918 5.167 1.00 96.06 108 THR A C 1
ATOM 794 O O . THR A 1 108 ? -6.729 12.557 5.888 1.00 96.06 108 THR A O 1
ATOM 797 N N . ASN A 1 109 ? -8.810 11.896 5.350 1.00 96.62 109 ASN A N 1
ATOM 798 C CA . ASN A 1 109 ? -9.505 12.668 6.383 1.00 96.62 109 ASN A CA 1
ATOM 799 C C . ASN A 1 109 ? -9.817 11.850 7.647 1.00 96.62 109 ASN A C 1
ATOM 801 O O . ASN A 1 109 ? -10.565 12.320 8.505 1.00 96.62 109 ASN A O 1
ATOM 805 N N . ALA A 1 110 ? -9.289 10.627 7.749 1.00 96.31 110 ALA A N 1
ATOM 806 C CA . ALA A 1 110 ? -9.537 9.745 8.879 1.00 96.31 110 ALA A CA 1
ATOM 807 C C . ALA A 1 110 ? -9.002 10.371 10.179 1.00 96.31 110 ALA A C 1
ATOM 809 O O . ALA A 1 110 ? -7.865 10.862 10.202 1.00 96.31 110 ALA A O 1
ATOM 810 N N . PRO A 1 111 ? -9.782 10.348 11.270 1.00 96.88 111 PRO A N 1
ATOM 811 C CA . PRO A 1 111 ? -9.293 10.811 12.554 1.00 96.88 111 PRO A CA 1
ATOM 812 C C . PRO A 1 111 ? -8.270 9.808 13.134 1.00 96.88 111 PRO A C 1
ATOM 814 O O . PRO A 1 111 ? -8.203 8.657 12.692 1.00 96.88 111 PRO A O 1
ATOM 817 N N . PRO A 1 112 ? -7.435 10.208 14.111 1.00 96.69 112 PRO A N 1
ATOM 818 C CA . PRO A 1 112 ? -6.356 9.359 14.626 1.00 96.69 112 PRO A CA 1
ATOM 819 C C . PRO A 1 112 ? -6.803 7.992 15.169 1.00 96.69 112 PRO A C 1
ATOM 821 O O . PRO A 1 112 ? -6.047 7.023 15.087 1.00 96.69 112 PRO A O 1
ATOM 824 N N . GLU A 1 113 ? -8.017 7.892 15.708 1.00 95.56 113 GLU A N 1
ATOM 825 C CA . GLU A 1 113 ? -8.624 6.639 16.164 1.00 95.56 113 GLU A CA 1
ATOM 826 C C . GLU A 1 113 ? -8.812 5.611 15.040 1.00 95.56 113 GLU A C 1
ATOM 828 O O . GLU A 1 113 ? -8.738 4.410 15.300 1.00 95.56 113 GLU A O 1
ATOM 833 N N . ASP A 1 114 ? -8.946 6.069 13.792 1.00 96.44 114 ASP A N 1
ATOM 834 C CA . ASP A 1 114 ? -9.137 5.222 12.616 1.00 96.44 114 ASP A CA 1
ATOM 835 C C . ASP A 1 114 ? -7.812 4.841 11.925 1.00 96.44 114 ASP A C 1
ATOM 837 O O . ASP A 1 114 ? -7.772 4.334 10.798 1.00 96.44 114 ASP A O 1
ATOM 841 N N . ALA A 1 115 ? -6.678 5.049 12.603 1.00 96.81 115 ALA A N 1
ATOM 842 C CA . ALA A 1 115 ? -5.365 4.738 12.049 1.00 96.81 115 ALA A CA 1
ATOM 843 C C . ALA A 1 115 ? -5.223 3.259 11.646 1.00 96.81 115 ALA A C 1
ATOM 845 O O . ALA A 1 115 ? -4.532 2.950 10.676 1.00 96.81 115 ALA A O 1
ATOM 846 N N . GLN A 1 116 ? -5.868 2.326 12.356 1.00 97.00 116 GLN A N 1
ATOM 847 C CA . GLN A 1 116 ? -5.783 0.897 12.032 1.00 97.00 116 GLN A CA 1
ATOM 848 C C . GLN A 1 116 ? -6.487 0.551 10.716 1.00 97.00 116 GLN A C 1
ATOM 850 O O . GLN A 1 116 ? -5.966 -0.242 9.931 1.00 97.00 116 GLN A O 1
ATOM 855 N N . GLN A 1 117 ? -7.621 1.190 10.450 1.00 98.00 117 GLN A N 1
ATOM 856 C CA . GLN A 1 117 ? -8.416 1.081 9.234 1.00 98.00 117 GLN A CA 1
ATOM 857 C C . GLN A 1 117 ? -7.581 1.553 8.040 1.00 98.00 117 GLN A C 1
ATOM 859 O O . GLN A 1 117 ? -7.414 0.827 7.059 1.00 98.00 117 GLN A O 1
ATOM 864 N N . VAL A 1 118 ? -6.970 2.735 8.168 1.00 98.31 118 VAL A N 1
ATOM 865 C CA . VAL A 1 118 ? -6.103 3.308 7.130 1.00 98.31 118 VAL A CA 1
ATOM 866 C C . VAL A 1 118 ? -4.870 2.435 6.890 1.00 98.31 118 VAL A C 1
ATOM 868 O O . VAL A 1 118 ? -4.481 2.211 5.744 1.00 98.31 118 VAL A O 1
ATOM 871 N N . LEU A 1 119 ? -4.252 1.898 7.946 1.00 98.31 119 LEU A N 1
ATOM 872 C CA . LEU A 1 119 ? -3.103 0.999 7.808 1.00 98.31 119 LEU A CA 1
ATOM 873 C C . LEU A 1 119 ? -3.472 -0.323 7.124 1.00 98.31 119 LEU A C 1
ATOM 875 O O . LEU A 1 119 ? -2.676 -0.828 6.332 1.00 98.31 119 LEU A O 1
ATOM 879 N N . LEU A 1 120 ? -4.657 -0.875 7.393 1.00 98.62 120 LEU A N 1
ATOM 880 C CA . LEU A 1 120 ? -5.153 -2.061 6.694 1.00 98.62 120 LEU A CA 1
ATOM 881 C C . LEU A 1 120 ? -5.386 -1.771 5.204 1.00 98.62 120 LEU A C 1
ATOM 883 O O . LEU A 1 120 ? -4.910 -2.539 4.370 1.00 98.62 120 LEU A O 1
ATOM 887 N N . LEU A 1 121 ? -6.037 -0.652 4.863 1.00 98.69 121 LEU A N 1
ATOM 888 C CA . LEU A 1 121 ? -6.222 -0.222 3.471 1.00 98.69 121 LEU A CA 1
ATOM 889 C C . LEU A 1 121 ? -4.881 -0.118 2.730 1.00 98.69 121 LEU A C 1
ATOM 891 O O . LEU A 1 121 ? -4.721 -0.663 1.639 1.00 98.69 121 LEU A O 1
ATOM 895 N N . LYS A 1 122 ? -3.890 0.540 3.342 1.00 98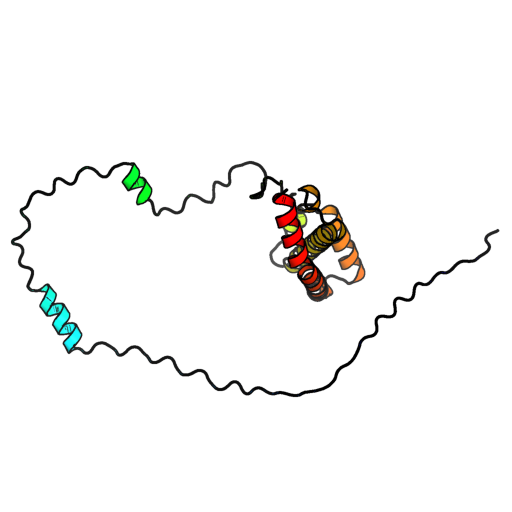.50 122 LYS A N 1
ATOM 896 C CA . LYS A 1 122 ? -2.545 0.696 2.764 1.00 98.50 122 LYS A CA 1
ATOM 897 C C . LYS A 1 122 ? -1.837 -0.643 2.582 1.00 98.50 122 LYS A C 1
ATOM 899 O O . LYS A 1 122 ? -1.203 -0.860 1.554 1.00 98.50 122 LYS A O 1
ATOM 904 N N . ALA A 1 123 ? -1.979 -1.559 3.539 1.00 98.56 123 ALA A N 1
ATOM 905 C CA . ALA A 1 123 ? -1.416 -2.899 3.420 1.00 98.56 123 ALA A CA 1
ATOM 906 C C . ALA A 1 123 ? -2.063 -3.698 2.274 1.00 98.56 123 ALA A C 1
ATOM 908 O O . ALA A 1 123 ? -1.354 -4.395 1.553 1.00 98.56 123 ALA A O 1
ATOM 909 N N . LEU A 1 124 ? -3.381 -3.585 2.080 1.00 98.62 124 LEU A N 1
ATOM 910 C CA . LEU A 1 124 ? -4.092 -4.221 0.964 1.00 98.62 124 LEU A CA 1
ATOM 911 C C . LEU A 1 124 ? -3.647 -3.650 -0.387 1.00 98.62 124 LEU A C 1
ATOM 913 O O . LEU A 1 124 ? -3.365 -4.417 -1.308 1.00 98.62 124 LEU A O 1
ATOM 917 N N . TYR A 1 125 ? -3.510 -2.325 -0.472 1.00 98.69 125 TYR A N 1
ATOM 918 C CA . TYR A 1 125 ? -2.981 -1.639 -1.649 1.00 98.69 125 TYR A CA 1
ATOM 919 C C . TYR A 1 125 ? -1.574 -2.123 -2.009 1.00 98.69 125 TYR A C 1
ATOM 921 O O . TYR A 1 125 ? -1.329 -2.551 -3.137 1.00 98.69 125 TYR A O 1
ATOM 929 N N . ASP A 1 126 ? -0.655 -2.122 -1.040 1.00 98.38 126 ASP A N 1
ATOM 930 C CA . ASP A 1 126 ? 0.712 -2.596 -1.256 1.00 98.38 126 ASP A CA 1
ATOM 931 C C . ASP A 1 126 ? 0.745 -4.078 -1.635 1.00 98.38 126 ASP A C 1
ATOM 933 O O . ASP A 1 126 ? 1.569 -4.488 -2.455 1.00 98.38 126 ASP A O 1
ATOM 937 N N . ASN A 1 127 ? -0.151 -4.888 -1.065 1.00 98.38 127 ASN A N 1
ATOM 938 C CA . ASN A 1 127 ? -0.210 -6.304 -1.384 1.00 98.38 127 ASN A CA 1
ATOM 939 C C . ASN A 1 127 ? -0.585 -6.536 -2.849 1.00 98.38 127 ASN A C 1
ATOM 941 O O . ASN A 1 127 ? 0.187 -7.173 -3.564 1.00 98.38 127 ASN A O 1
ATOM 945 N N . SER A 1 128 ? -1.723 -5.986 -3.291 1.00 97.81 128 SER A N 1
ATOM 946 C CA . SER A 1 128 ? -2.192 -6.136 -4.677 1.00 97.81 128 SER A CA 1
ATOM 947 C C . SER A 1 128 ? -1.156 -5.589 -5.666 1.00 97.81 128 SER A C 1
ATOM 949 O O . SER A 1 128 ? -0.750 -6.281 -6.603 1.00 97.81 128 SER A O 1
ATOM 951 N N . ARG A 1 129 ? -0.601 -4.402 -5.386 1.00 97.88 129 ARG A N 1
ATOM 952 C CA . ARG A 1 129 ? 0.479 -3.798 -6.177 1.00 97.88 129 ARG A CA 1
ATOM 953 C C . ARG A 1 129 ? 1.682 -4.734 -6.330 1.00 97.88 129 ARG A C 1
ATOM 955 O O . ARG A 1 129 ? 2.138 -4.981 -7.447 1.00 97.88 129 ARG A O 1
ATOM 962 N N . TYR A 1 130 ? 2.242 -5.236 -5.227 1.00 98.50 130 TYR A N 1
ATOM 963 C CA . TYR A 1 130 ? 3.444 -6.073 -5.295 1.00 98.50 130 TYR A CA 1
ATOM 964 C C . TYR A 1 130 ? 3.173 -7.443 -5.908 1.00 98.50 130 TYR A C 1
ATOM 966 O O . TYR A 1 130 ? 4.031 -7.952 -6.628 1.00 98.50 130 TYR A O 1
ATOM 974 N N . GLU A 1 131 ? 2.000 -8.023 -5.666 1.00 97.75 131 GLU A N 1
ATOM 975 C CA . GLU A 1 131 ? 1.574 -9.250 -6.335 1.00 97.75 131 GLU A CA 1
ATOM 976 C C . GLU A 1 131 ? 1.493 -9.056 -7.850 1.00 97.75 131 GLU A C 1
ATOM 978 O O . GLU A 1 131 ? 2.055 -9.863 -8.588 1.00 97.75 131 GLU A O 1
ATOM 983 N N . ASN A 1 132 ? 0.896 -7.959 -8.321 1.00 97.81 132 ASN A N 1
ATOM 984 C CA . ASN A 1 132 ? 0.773 -7.661 -9.746 1.00 97.81 132 ASN A CA 1
ATOM 985 C C . ASN A 1 132 ? 2.145 -7.461 -10.419 1.00 97.81 132 ASN A C 1
ATOM 987 O O . ASN A 1 132 ? 2.425 -8.063 -11.460 1.00 97.81 132 ASN A O 1
ATOM 991 N N . ILE A 1 133 ? 3.058 -6.711 -9.787 1.00 98.31 133 ILE A N 1
ATOM 992 C CA . ILE A 1 133 ? 4.438 -6.544 -10.285 1.00 98.31 133 ILE A CA 1
ATOM 993 C C . ILE A 1 133 ? 5.136 -7.904 -10.424 1.00 98.31 133 ILE A C 1
ATOM 995 O O . ILE A 1 133 ? 5.780 -8.176 -11.440 1.00 98.31 133 ILE A O 1
ATOM 999 N N . VAL A 1 134 ? 5.016 -8.769 -9.411 1.00 98.31 134 VAL A N 1
ATOM 1000 C CA . VAL A 1 134 ? 5.654 -10.093 -9.417 1.00 98.31 134 VAL A CA 1
ATOM 1001 C C . VAL A 1 134 ? 5.038 -11.002 -10.482 1.00 98.31 134 VAL A C 1
ATOM 1003 O O . VAL A 1 134 ? 5.775 -11.644 -11.229 1.00 98.31 134 VAL A O 1
ATOM 1006 N N . GLN A 1 135 ? 3.710 -11.032 -10.598 1.00 97.56 135 GLN A N 1
ATOM 1007 C CA . GLN A 1 135 ? 3.000 -11.885 -11.555 1.00 97.56 135 GLN A CA 1
ATOM 1008 C C . GLN A 1 135 ? 3.248 -11.471 -13.009 1.00 97.56 135 GLN A C 1
ATOM 1010 O O . GLN A 1 135 ? 3.462 -12.327 -13.865 1.00 97.56 135 GLN A O 1
ATOM 1015 N N . THR A 1 136 ? 3.257 -10.169 -13.297 1.00 96.75 136 THR A N 1
ATOM 1016 C CA . THR A 1 136 ? 3.463 -9.653 -14.660 1.00 96.75 136 THR A CA 1
ATOM 1017 C C . THR A 1 136 ? 4.936 -9.507 -15.031 1.00 96.75 136 THR A C 1
ATOM 1019 O O . THR A 1 136 ? 5.257 -9.341 -16.207 1.00 96.75 136 THR A O 1
ATOM 1022 N N . SER A 1 137 ? 5.845 -9.556 -14.047 1.00 96.44 137 SER A N 1
ATOM 1023 C CA . SER A 1 137 ? 7.274 -9.255 -14.229 1.00 96.44 137 SER A CA 1
ATOM 1024 C C . SER A 1 137 ? 7.517 -7.904 -14.920 1.00 96.44 137 SER A C 1
ATOM 1026 O O . SER A 1 137 ? 8.482 -7.733 -15.673 1.00 96.44 137 SER A O 1
ATOM 1028 N N . SER A 1 138 ? 6.630 -6.941 -14.663 1.00 95.44 138 SER A N 1
ATOM 1029 C CA . SER A 1 138 ? 6.621 -5.619 -15.282 1.00 95.44 138 SER A CA 1
ATOM 1030 C C . SER A 1 138 ? 6.414 -4.532 -14.229 1.00 95.44 138 SER A C 1
ATOM 1032 O O . SER A 1 138 ? 5.856 -4.784 -13.163 1.00 95.44 138 SER A O 1
ATOM 1034 N N . CYS A 1 139 ? 6.905 -3.324 -14.507 1.00 96.38 139 CYS A N 1
ATOM 1035 C CA . CYS A 1 139 ? 6.727 -2.181 -13.612 1.00 96.38 139 CYS A CA 1
ATOM 1036 C C . CYS A 1 139 ? 6.485 -0.864 -14.380 1.00 96.38 139 CYS A C 1
ATOM 1038 O O . CYS A 1 139 ? 7.248 0.090 -14.209 1.00 96.38 139 CYS A O 1
ATOM 1040 N N . PRO A 1 140 ? 5.481 -0.802 -15.283 1.00 95.38 140 PRO A N 1
ATOM 1041 C CA . PRO A 1 140 ? 4.982 0.476 -15.789 1.00 95.38 140 PRO A CA 1
ATOM 1042 C C . PRO A 1 140 ? 4.280 1.264 -14.668 1.00 95.38 140 PRO A C 1
ATOM 1044 O O . PRO A 1 140 ? 3.916 0.692 -13.637 1.00 95.38 140 PRO A O 1
ATOM 1047 N N . CYS A 1 141 ? 4.084 2.573 -14.852 1.00 94.44 141 CYS A N 1
ATOM 1048 C CA . CYS A 1 141 ? 3.542 3.444 -13.805 1.00 94.44 141 CYS A CA 1
ATOM 1049 C C . CYS A 1 141 ? 2.153 3.009 -13.319 1.00 94.44 141 CYS A C 1
ATOM 1051 O O . CYS A 1 141 ? 1.870 3.134 -12.136 1.00 94.44 141 CYS A O 1
ATOM 1053 N N . GLU A 1 142 ? 1.322 2.444 -14.191 1.00 94.38 142 GLU A N 1
ATOM 1054 C CA . GLU A 1 142 ? -0.029 1.970 -13.875 1.00 94.38 142 GLU A CA 1
ATOM 1055 C C . GLU A 1 142 ? -0.018 0.706 -13.003 1.00 94.38 142 GLU A C 1
ATOM 1057 O O . GLU A 1 142 ? -0.954 0.463 -12.248 1.00 94.38 142 GLU A O 1
ATOM 1062 N N . VAL A 1 143 ? 1.046 -0.099 -13.090 1.00 95.88 143 VAL A N 1
ATOM 1063 C CA . VAL A 1 143 ? 1.243 -1.301 -12.260 1.00 95.88 143 VAL A CA 1
ATOM 1064 C C . VAL A 1 143 ? 1.977 -0.946 -10.969 1.00 95.88 143 VAL A C 1
ATOM 1066 O O . VAL A 1 143 ? 1.712 -1.518 -9.915 1.00 95.88 143 VAL A O 1
ATOM 1069 N N . GLU A 1 144 ? 2.907 0.009 -11.027 1.00 95.31 144 GLU A N 1
ATOM 1070 C CA . GLU A 1 144 ? 3.601 0.485 -9.838 1.00 95.31 144 GLU A CA 1
ATOM 1071 C C . GLU A 1 144 ? 2.707 1.366 -8.958 1.00 95.31 144 GLU A C 1
ATOM 1073 O O . GLU A 1 144 ? 2.829 1.332 -7.740 1.00 95.31 144 GLU A O 1
ATOM 1078 N N . TYR A 1 145 ? 1.815 2.152 -9.539 1.00 95.94 145 TYR A N 1
ATOM 1079 C CA . TYR A 1 145 ? 0.930 3.061 -8.821 1.00 95.94 145 TYR A CA 1
ATOM 1080 C C . TYR A 1 145 ? -0.516 2.861 -9.303 1.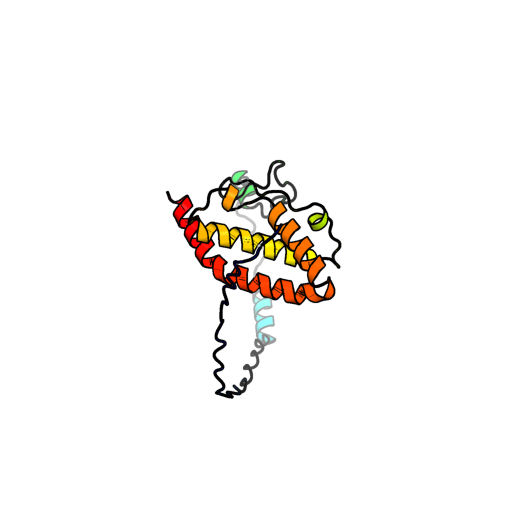00 95.94 145 TYR A C 1
ATOM 1082 O O . TYR A 1 145 ? -1.063 3.745 -9.964 1.00 95.94 145 TYR A O 1
ATOM 1090 N N . PRO A 1 146 ? -1.124 1.689 -9.021 1.00 96.75 146 PRO A N 1
ATOM 1091 C CA . PRO A 1 146 ? -2.489 1.380 -9.446 1.00 96.75 146 PRO A CA 1
ATOM 1092 C C . PRO A 1 146 ? -3.522 2.251 -8.722 1.00 96.75 146 PRO A C 1
ATOM 1094 O O . PRO A 1 146 ? -3.225 2.844 -7.690 1.00 96.75 146 PRO A O 1
ATOM 1097 N N . SER A 1 147 ? -4.758 2.302 -9.231 1.00 96.75 147 SER A N 1
ATOM 1098 C CA . SER A 1 147 ? -5.871 2.954 -8.518 1.00 96.75 147 SER A CA 1
ATOM 1099 C C . SER A 1 147 ? -6.093 2.338 -7.129 1.00 96.75 147 SER A C 1
ATOM 1101 O O . SER A 1 147 ? -5.859 1.147 -6.915 1.00 96.75 147 SER A O 1
ATOM 1103 N N . TRP A 1 148 ? -6.610 3.135 -6.192 1.00 98.06 148 TRP A N 1
ATOM 1104 C CA . TRP A 1 148 ? -7.005 2.662 -4.864 1.00 98.06 148 TRP A CA 1
ATOM 1105 C C . TRP A 1 148 ? -8.300 1.842 -4.862 1.00 98.06 148 TRP A C 1
ATOM 1107 O O . TRP A 1 148 ? -8.562 1.167 -3.870 1.00 98.06 148 TRP A O 1
ATOM 1117 N N . ASP A 1 149 ? -9.080 1.856 -5.948 1.00 97.56 149 ASP A N 1
ATOM 1118 C CA . ASP A 1 149 ? -10.418 1.244 -6.010 1.00 97.56 149 ASP A CA 1
ATOM 1119 C C . ASP A 1 149 ? -10.424 -0.241 -5.618 1.00 97.56 149 ASP A C 1
ATOM 1121 O O . ASP A 1 149 ? -11.297 -0.693 -4.879 1.00 97.56 149 ASP A O 1
ATOM 1125 N N . GLU A 1 150 ? -9.433 -1.012 -6.077 1.00 97.44 150 GLU A N 1
ATOM 1126 C CA . GLU A 1 150 ? -9.326 -2.440 -5.755 1.00 97.44 150 GLU A CA 1
ATOM 1127 C C . GLU A 1 150 ? -9.018 -2.668 -4.268 1.00 97.44 150 GLU A C 1
ATOM 1129 O O . GLU A 1 150 ? -9.606 -3.545 -3.625 1.00 97.44 150 GLU A O 1
ATOM 1134 N N . ALA A 1 151 ? -8.117 -1.861 -3.705 1.00 98.25 151 ALA A N 1
ATOM 1135 C CA . ALA A 1 151 ? -7.749 -1.931 -2.297 1.00 98.25 151 ALA A CA 1
ATOM 1136 C C . ALA A 1 151 ? -8.911 -1.500 -1.393 1.00 98.25 151 ALA A C 1
ATOM 1138 O O . ALA A 1 151 ? -9.160 -2.147 -0.376 1.00 98.25 151 ALA A O 1
ATOM 1139 N N . ASP A 1 152 ? -9.642 -0.453 -1.781 1.00 98.25 152 ASP A N 1
ATOM 1140 C CA . ASP A 1 152 ? -10.812 0.040 -1.056 1.00 98.25 152 ASP A CA 1
ATOM 1141 C C . ASP A 1 152 ? -11.956 -0.980 -1.101 1.00 98.25 152 ASP A C 1
ATOM 1143 O O . ASP A 1 152 ? -12.484 -1.362 -0.058 1.00 98.25 152 ASP A O 1
ATOM 1147 N N . ALA A 1 153 ? -12.265 -1.544 -2.273 1.00 98.25 153 ALA A N 1
ATOM 1148 C CA . ALA A 1 153 ? -13.251 -2.619 -2.394 1.00 98.25 153 ALA A CA 1
ATOM 1149 C C . ALA A 1 153 ? -12.875 -3.849 -1.547 1.00 98.25 153 ALA A C 1
ATOM 1151 O O . ALA A 1 153 ? -13.727 -4.418 -0.857 1.00 98.25 153 ALA A O 1
ATOM 1152 N N . SER A 1 154 ? -11.593 -4.231 -1.550 1.00 98.00 154 SER A N 1
ATOM 1153 C CA . SER A 1 154 ? -11.076 -5.328 -0.724 1.00 98.00 154 SER A CA 1
ATOM 1154 C C . SER A 1 154 ? -11.197 -5.024 0.769 1.00 98.00 154 SER A C 1
ATOM 1156 O O . SER A 1 154 ? -11.595 -5.896 1.538 1.00 98.00 154 SER A O 1
ATOM 1158 N N . TYR A 1 155 ? -10.903 -3.789 1.182 1.00 98.44 155 TYR A N 1
ATOM 1159 C CA . TYR A 1 155 ? -11.067 -3.332 2.559 1.00 98.44 155 TYR A CA 1
ATOM 1160 C C . TYR A 1 155 ? -12.531 -3.424 3.006 1.00 98.44 155 TYR A C 1
ATOM 1162 O O . TYR A 1 155 ? -12.815 -4.050 4.028 1.00 98.44 155 TYR A O 1
ATOM 1170 N N . GLN A 1 156 ? -13.464 -2.880 2.216 1.00 97.88 156 GLN A N 1
ATOM 1171 C CA . GLN A 1 156 ? -14.895 -2.907 2.535 1.00 97.88 156 GLN A CA 1
ATOM 1172 C C . GLN A 1 156 ? -15.420 -4.343 2.647 1.00 97.88 156 GLN A C 1
ATOM 1174 O O . GLN A 1 156 ? -16.115 -4.678 3.605 1.00 97.88 156 GLN A O 1
ATOM 1179 N N . ALA A 1 157 ? -15.048 -5.220 1.708 1.00 97.88 157 ALA A N 1
ATOM 1180 C CA . ALA A 1 157 ? -15.441 -6.627 1.739 1.00 97.88 157 ALA A CA 1
ATOM 1181 C C . ALA A 1 157 ? -14.875 -7.358 2.967 1.00 97.88 157 ALA A C 1
ATOM 1183 O O . ALA A 1 157 ? -15.575 -8.130 3.628 1.00 97.88 157 ALA A O 1
ATOM 1184 N N . LEU A 1 158 ? -13.610 -7.097 3.295 1.00 96.38 158 LEU A N 1
ATOM 1185 C CA . LEU A 1 158 ? -12.925 -7.745 4.402 1.00 96.38 158 LEU A CA 1
ATOM 1186 C C . LEU A 1 158 ? -13.524 -7.319 5.752 1.00 96.38 158 LEU A C 1
ATOM 1188 O O . LEU A 1 158 ? -13.888 -8.182 6.553 1.00 96.38 158 LEU A O 1
ATOM 1192 N N . VAL A 1 159 ? -13.733 -6.017 5.964 1.00 96.38 159 VAL A N 1
ATOM 1193 C CA . VAL A 1 159 ? -14.375 -5.481 7.175 1.00 96.38 159 VAL A CA 1
ATOM 1194 C C . VAL A 1 159 ? -15.829 -5.937 7.296 1.00 96.38 159 VAL A C 1
ATOM 1196 O O . VAL A 1 159 ? -16.245 -6.331 8.384 1.00 96.38 159 VAL A O 1
ATOM 1199 N N . ALA A 1 160 ? -16.593 -5.969 6.200 1.00 97.06 160 ALA A N 1
ATOM 1200 C CA . ALA A 1 160 ? -17.971 -6.466 6.217 1.00 97.06 160 ALA A CA 1
ATOM 1201 C C . ALA A 1 160 ? -18.068 -7.945 6.633 1.00 97.06 160 ALA A C 1
ATOM 1203 O O . ALA A 1 160 ? -19.080 -8.360 7.196 1.00 97.06 160 ALA A O 1
ATOM 1204 N N . SER A 1 161 ? -17.028 -8.741 6.364 1.00 96.19 161 SER A N 1
ATOM 1205 C CA . SER A 1 161 ? -17.012 -10.174 6.677 1.00 96.19 161 SER A CA 1
ATOM 1206 C C . SER A 1 161 ? -16.485 -10.518 8.074 1.00 96.19 161 SER A C 1
ATOM 1208 O O . SER A 1 161 ? -16.969 -11.480 8.669 1.00 96.19 161 SER A O 1
ATOM 1210 N N . ARG A 1 162 ? -15.502 -9.771 8.598 1.00 96.06 162 ARG A N 1
ATOM 1211 C CA . ARG A 1 162 ? -14.815 -10.101 9.865 1.00 96.06 162 ARG A CA 1
ATOM 1212 C C . ARG A 1 162 ? -15.069 -9.104 10.996 1.00 96.06 162 ARG A C 1
ATOM 1214 O O . ARG A 1 162 ? -14.826 -9.454 12.141 1.00 96.06 162 ARG A O 1
ATOM 1221 N N . GLY A 1 163 ? -15.594 -7.917 10.700 1.00 95.00 163 GLY A N 1
ATOM 1222 C CA . GLY A 1 163 ? -15.827 -6.868 11.692 1.00 95.00 163 GLY A CA 1
ATOM 1223 C C . GLY A 1 163 ? -14.632 -5.931 11.889 1.00 95.00 163 GLY A C 1
ATOM 1224 O O . GLY A 1 163 ? -13.525 -6.166 11.401 1.00 95.00 163 GLY A O 1
ATOM 1225 N N . LEU A 1 164 ? -14.883 -4.819 12.586 1.00 95.00 164 LEU A N 1
ATOM 1226 C CA . LEU A 1 164 ? -13.883 -3.776 12.855 1.00 95.00 164 LEU A CA 1
ATOM 1227 C C . LEU A 1 164 ? -12.882 -4.182 13.948 1.00 95.00 164 LEU A C 1
ATOM 1229 O O . LEU A 1 164 ? -11.736 -3.739 13.934 1.00 95.00 164 LEU A O 1
ATOM 1233 N N . ASP A 1 165 ? -13.297 -5.027 14.887 1.00 96.38 165 ASP A N 1
ATOM 1234 C CA . ASP A 1 165 ? -12.482 -5.510 16.003 1.00 96.38 165 ASP A CA 1
ATOM 1235 C C . ASP A 1 165 ? -11.327 -6.420 15.552 1.00 96.38 165 ASP A C 1
ATOM 1237 O O . ASP A 1 165 ? -10.269 -6.441 16.180 1.00 96.38 165 ASP A O 1
ATOM 1241 N N . GLU A 1 166 ? -11.480 -7.089 14.409 1.00 97.31 166 GLU A N 1
ATOM 1242 C CA . GLU A 1 166 ? -10.469 -7.969 13.810 1.00 97.31 166 GLU A CA 1
ATOM 1243 C C . GLU A 1 166 ? -9.429 -7.221 12.953 1.00 97.31 166 GLU A C 1
ATOM 1245 O O . GLU A 1 166 ? -8.463 -7.821 12.472 1.00 97.31 166 GLU A O 1
ATOM 1250 N N . ILE A 1 167 ? -9.576 -5.904 12.740 1.00 97.69 167 ILE A N 1
ATOM 1251 C CA . ILE A 1 167 ? -8.682 -5.123 11.862 1.00 97.69 167 ILE A CA 1
ATOM 1252 C C . ILE A 1 167 ? -7.194 -5.294 12.200 1.00 97.69 167 ILE A C 1
ATOM 1254 O O . ILE A 1 167 ? -6.411 -5.495 11.267 1.00 97.69 167 ILE A O 1
ATOM 1258 N N . PRO A 1 168 ? -6.754 -5.267 13.474 1.00 97.12 168 PRO A N 1
ATOM 1259 C CA . PRO A 1 168 ? -5.343 -5.465 13.797 1.00 97.12 168 PRO A CA 1
ATOM 1260 C C . PRO A 1 168 ? -4.806 -6.827 13.332 1.00 97.12 168 PRO A C 1
ATOM 1262 O O . PRO A 1 168 ? -3.689 -6.904 12.813 1.00 97.12 168 PRO A O 1
ATOM 1265 N N . VAL A 1 169 ? -5.609 -7.889 13.469 1.00 97.56 169 VAL A N 1
ATOM 1266 C CA . VAL A 1 169 ? -5.252 -9.252 13.047 1.00 97.56 169 VAL A CA 1
ATOM 1267 C C . VAL A 1 169 ? -5.178 -9.324 11.523 1.00 97.56 169 VAL A C 1
ATOM 1269 O O . VAL A 1 169 ? -4.164 -9.761 10.974 1.00 97.56 169 VAL A O 1
ATOM 1272 N N . MET A 1 170 ? -6.201 -8.814 10.835 1.00 98.00 170 MET A N 1
ATOM 1273 C CA . MET A 1 170 ? -6.257 -8.764 9.371 1.00 98.00 170 MET A CA 1
ATOM 1274 C C . MET A 1 170 ? -5.085 -7.972 8.782 1.00 98.00 170 MET A C 1
ATOM 1276 O O . MET A 1 170 ? -4.425 -8.421 7.844 1.00 98.00 170 MET A O 1
ATOM 1280 N N . ARG A 1 171 ? -4.755 -6.820 9.373 1.00 97.94 171 ARG A N 1
ATOM 1281 C CA . ARG A 1 171 ? -3.609 -5.994 8.972 1.00 97.94 171 ARG A CA 1
ATOM 1282 C C . ARG A 1 171 ? -2.303 -6.764 9.107 1.00 97.94 171 ARG A C 1
ATOM 1284 O O . ARG A 1 171 ? -1.456 -6.689 8.216 1.00 97.94 171 ARG A O 1
ATOM 1291 N N . ASP A 1 172 ? -2.117 -7.502 10.197 1.00 98.19 172 ASP A N 1
ATOM 1292 C CA . ASP A 1 172 ? -0.916 -8.308 10.407 1.00 98.19 172 ASP A CA 1
ATOM 1293 C C . ASP A 1 172 ? -0.808 -9.460 9.402 1.00 98.19 172 ASP A C 1
ATOM 1295 O O . ASP A 1 172 ? 0.286 -9.753 8.913 1.00 98.19 172 ASP A O 1
ATOM 1299 N N . GLU A 1 173 ? -1.918 -10.120 9.069 1.00 97.88 173 GLU A N 1
ATOM 1300 C CA . GLU A 1 173 ? -1.981 -11.148 8.022 1.00 97.88 173 GLU A CA 1
ATOM 1301 C C . GLU A 1 173 ? -1.565 -10.577 6.658 1.00 97.88 173 GLU A C 1
ATOM 1303 O O . GLU A 1 173 ? -0.633 -11.095 6.029 1.00 97.88 173 GLU A O 1
ATOM 1308 N N . VAL A 1 174 ? -2.165 -9.456 6.249 1.00 98.19 174 VAL A N 1
ATOM 1309 C CA . VAL A 1 174 ? -1.861 -8.783 4.976 1.00 98.19 174 VAL A CA 1
ATOM 1310 C C . VAL A 1 174 ? -0.429 -8.249 4.954 1.00 98.19 174 VAL A C 1
ATOM 1312 O O . VAL A 1 174 ? 0.306 -8.463 3.995 1.00 98.19 174 VAL A O 1
ATOM 1315 N N . SER A 1 175 ? 0.053 -7.661 6.047 1.00 98.06 175 SER A N 1
ATOM 1316 C CA . SER A 1 175 ? 1.434 -7.166 6.137 1.00 98.06 175 SER A CA 1
ATOM 1317 C C . SER A 1 175 ? 2.478 -8.278 5.978 1.00 98.06 175 SER A C 1
ATOM 1319 O O . SER A 1 175 ? 3.612 -8.024 5.563 1.00 98.06 175 SER A O 1
ATOM 1321 N N . ARG A 1 176 ? 2.144 -9.528 6.326 1.00 98.25 176 ARG A N 1
ATOM 1322 C CA . ARG A 1 176 ? 3.018 -10.679 6.048 1.00 98.25 176 ARG A CA 1
ATOM 1323 C C . ARG A 1 176 ? 3.018 -11.035 4.564 1.00 98.25 176 ARG A C 1
ATOM 1325 O O . ARG A 1 176 ? 4.070 -11.442 4.078 1.00 98.25 176 ARG A O 1
ATOM 1332 N N . LEU A 1 177 ? 1.889 -10.900 3.863 1.00 97.56 177 LEU A N 1
ATOM 1333 C CA . LEU A 1 177 ? 1.809 -11.080 2.407 1.00 97.56 177 LEU A CA 1
ATOM 1334 C C . LEU A 1 177 ? 2.657 -10.027 1.681 1.00 97.56 177 LEU A C 1
ATOM 1336 O O . LEU A 1 177 ? 3.553 -10.392 0.921 1.00 97.56 177 LEU A O 1
ATOM 1340 N N . VAL A 1 178 ? 2.500 -8.751 2.045 1.00 98.50 178 VAL A N 1
ATOM 1341 C CA . VAL A 1 178 ? 3.300 -7.632 1.517 1.00 98.50 178 VAL A CA 1
ATOM 1342 C C . VAL A 1 178 ? 4.798 -7.930 1.608 1.00 98.50 178 VAL A C 1
ATOM 1344 O O . VAL A 1 178 ? 5.525 -7.853 0.617 1.00 98.50 178 VAL A O 1
ATOM 1347 N N . ARG A 1 179 ? 5.275 -8.343 2.791 1.00 98.25 179 ARG A N 1
ATOM 1348 C CA . ARG A 1 179 ? 6.697 -8.648 3.021 1.00 98.25 179 ARG A CA 1
ATOM 1349 C C . ARG A 1 179 ? 7.233 -9.794 2.160 1.00 98.25 179 ARG A C 1
ATOM 1351 O O . ARG A 1 179 ? 8.424 -9.781 1.858 1.00 98.25 179 ARG A O 1
ATOM 1358 N N . ARG A 1 180 ? 6.397 -10.761 1.760 1.00 97.50 180 ARG A N 1
ATOM 1359 C CA . ARG A 1 180 ? 6.823 -11.865 0.880 1.00 97.50 180 ARG A CA 1
ATOM 1360 C C . ARG A 1 180 ? 7.172 -11.372 -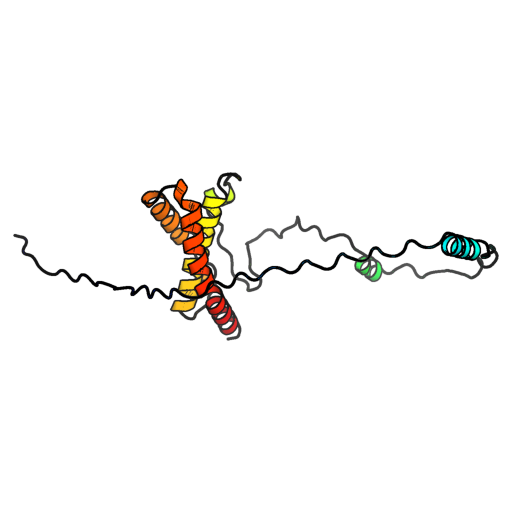0.521 1.00 97.50 180 ARG A C 1
ATOM 1362 O O . ARG A 1 180 ? 8.154 -11.838 -1.090 1.00 97.50 180 ARG A O 1
ATOM 1369 N N . ASN A 1 181 ? 6.409 -10.412 -1.039 1.00 97.38 181 ASN A N 1
ATOM 1370 C CA . ASN A 1 181 ? 6.551 -9.943 -2.418 1.00 97.38 181 ASN A CA 1
ATOM 1371 C C . ASN A 1 181 ? 7.419 -8.684 -2.547 1.00 97.38 181 ASN A C 1
ATOM 1373 O O . ASN A 1 181 ? 7.978 -8.445 -3.614 1.00 97.38 181 ASN A O 1
ATOM 1377 N N . LEU A 1 182 ? 7.602 -7.922 -1.462 1.00 97.62 182 LEU A N 1
ATOM 1378 C CA . LEU A 1 182 ? 8.297 -6.628 -1.461 1.00 97.62 182 LEU A CA 1
ATOM 1379 C C . LEU A 1 182 ? 9.686 -6.662 -2.115 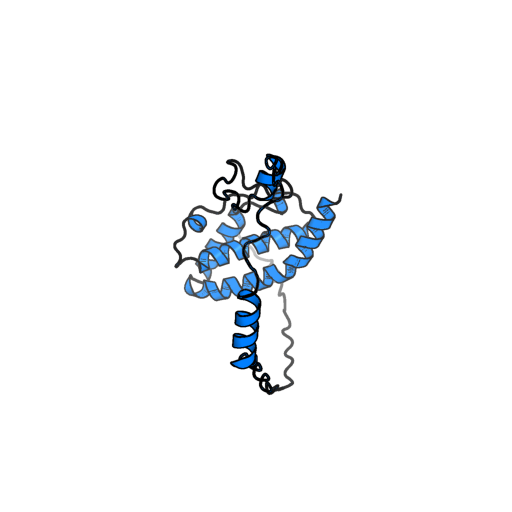1.00 97.62 182 LEU A C 1
ATOM 1381 O O . LEU A 1 182 ? 10.025 -5.794 -2.914 1.00 97.62 182 LEU A O 1
ATOM 1385 N N . LYS A 1 183 ? 10.532 -7.639 -1.765 1.00 98.12 183 LYS A N 1
ATOM 1386 C CA . LYS A 1 183 ? 11.896 -7.683 -2.317 1.00 98.12 183 LYS A CA 1
ATOM 1387 C C . LYS A 1 183 ? 11.877 -7.971 -3.818 1.00 98.12 183 LYS A C 1
ATOM 1389 O O . LYS A 1 183 ? 12.563 -7.286 -4.573 1.00 98.12 183 LYS A O 1
ATOM 1394 N N . ALA A 1 184 ? 11.088 -8.962 -4.228 1.00 98.06 184 ALA A N 1
ATOM 1395 C CA . ALA A 1 184 ? 10.975 -9.364 -5.623 1.00 98.06 184 ALA A CA 1
ATOM 1396 C C . ALA A 1 184 ? 10.390 -8.236 -6.486 1.00 98.06 184 ALA A C 1
ATOM 1398 O O . ALA A 1 184 ? 10.935 -7.943 -7.547 1.00 98.06 184 ALA A O 1
ATOM 1399 N N . SER A 1 185 ? 9.348 -7.546 -6.009 1.00 98.06 185 SER A N 1
ATOM 1400 C CA . SER A 1 185 ? 8.743 -6.425 -6.734 1.00 98.06 185 SER A CA 1
ATOM 1401 C C . SER A 1 185 ? 9.733 -5.274 -6.945 1.00 98.06 185 SER A C 1
ATOM 1403 O O . SER A 1 185 ? 9.870 -4.771 -8.060 1.00 98.06 185 SER A O 1
ATOM 1405 N N . ILE A 1 186 ? 10.503 -4.908 -5.912 1.00 96.81 186 ILE A N 1
ATOM 1406 C CA . ILE A 1 186 ? 11.545 -3.876 -6.015 1.00 96.81 186 ILE A CA 1
ATOM 1407 C C . ILE A 1 186 ? 12.612 -4.267 -7.043 1.00 96.81 186 ILE A C 1
ATOM 1409 O O . ILE A 1 186 ? 13.035 -3.423 -7.836 1.00 96.81 186 ILE A O 1
ATOM 1413 N N . ASP A 1 187 ? 13.073 -5.518 -7.031 1.00 98.06 187 ASP A N 1
ATOM 1414 C CA . ASP A 1 187 ? 14.094 -5.986 -7.972 1.00 98.06 187 ASP A CA 1
ATOM 1415 C C . ASP A 1 187 ? 13.587 -5.954 -9.418 1.00 98.06 187 ASP A C 1
ATOM 1417 O O . ASP A 1 187 ? 14.293 -5.469 -10.304 1.00 98.06 187 ASP A O 1
ATOM 1421 N N . ILE A 1 188 ? 12.343 -6.386 -9.647 1.00 97.94 188 ILE A N 1
ATOM 1422 C CA . ILE A 1 188 ? 11.688 -6.326 -10.959 1.00 97.94 188 ILE A CA 1
ATOM 1423 C C . ILE A 1 188 ? 11.616 -4.880 -11.446 1.00 97.94 188 ILE A C 1
ATOM 1425 O O . ILE A 1 188 ? 12.051 -4.592 -12.560 1.00 97.94 188 ILE A O 1
ATOM 1429 N N . CYS A 1 189 ? 11.149 -3.955 -10.608 1.00 96.44 189 CYS A N 1
ATOM 1430 C CA . CYS A 1 189 ? 11.057 -2.543 -10.969 1.00 96.44 189 CYS A CA 1
ATOM 1431 C C . CYS A 1 189 ? 12.422 -1.914 -11.273 1.00 96.44 189 CYS A C 1
ATOM 1433 O O . CYS A 1 189 ? 12.545 -1.124 -12.209 1.00 96.44 189 CYS A O 1
ATOM 1435 N N . LYS A 1 190 ? 13.473 -2.279 -10.528 1.00 95.44 190 LYS A N 1
ATOM 1436 C CA . LYS A 1 190 ? 14.842 -1.821 -10.816 1.00 95.44 190 LYS A CA 1
ATOM 1437 C C . LYS A 1 190 ? 15.313 -2.284 -12.189 1.00 95.44 190 LYS A C 1
ATOM 1439 O O . LYS A 1 190 ? 15.831 -1.474 -12.950 1.00 95.44 190 LYS A O 1
ATOM 1444 N N . VAL A 1 191 ? 15.116 -3.564 -12.506 1.00 96.12 191 VAL A N 1
ATOM 1445 C CA . VAL A 1 191 ? 15.489 -4.117 -13.813 1.00 96.12 191 VAL A CA 1
ATOM 1446 C C . VAL A 1 191 ? 14.644 -3.498 -14.920 1.00 96.12 191 VAL A C 1
ATOM 1448 O O . VAL A 1 191 ? 15.181 -3.196 -15.975 1.00 96.12 191 VAL A O 1
ATOM 1451 N N . TRP A 1 192 ? 13.343 -3.293 -14.701 1.00 94.44 192 TRP A N 1
ATOM 1452 C CA . TRP A 1 192 ? 12.424 -2.707 -15.681 1.00 94.44 192 TRP A CA 1
ATOM 1453 C C . TRP A 1 192 ? 12.831 -1.293 -16.102 1.00 94.44 192 TRP A C 1
ATOM 1455 O O . TRP A 1 192 ? 12.832 -0.986 -17.286 1.00 94.44 192 TRP A O 1
ATOM 1465 N N . ARG A 1 193 ? 13.243 -0.454 -15.146 1.00 89.75 193 ARG A N 1
ATOM 1466 C CA . ARG A 1 193 ? 13.668 0.933 -15.408 1.00 89.75 193 ARG A CA 1
ATOM 1467 C C . ARG A 1 193 ? 15.048 1.062 -16.048 1.00 89.75 193 ARG A C 1
ATOM 1469 O O . ARG A 1 193 ? 15.391 2.143 -16.506 1.00 89.75 193 ARG A O 1
ATOM 1476 N N . GLY A 1 194 ? 15.856 0.005 -16.015 1.00 85.44 194 GLY A N 1
ATOM 1477 C CA . GLY A 1 194 ? 17.164 -0.022 -16.671 1.00 85.44 194 GLY A CA 1
ATOM 1478 C C . GLY A 1 194 ? 17.112 -0.440 -18.142 1.00 85.44 194 GLY A C 1
ATOM 1479 O O . GLY A 1 194 ? 18.176 -0.637 -18.726 1.00 85.44 194 GLY A O 1
ATOM 1480 N N . ARG A 1 195 ? 15.913 -0.654 -18.698 1.00 75.50 195 ARG A N 1
ATOM 1481 C CA . ARG A 1 195 ? 15.687 -1.083 -20.085 1.00 75.50 195 ARG A CA 1
ATOM 1482 C C . ARG A 1 195 ? 15.514 0.097 -21.027 1.00 75.50 195 ARG A C 1
ATOM 1484 O O . ARG A 1 195 ? 15.076 1.166 -20.552 1.00 75.50 195 ARG A O 1
#